Protein AF-A0A368EVW7-F1 (afdb_monomer_lite)

Organism: Ancylostoma caninum (NCBI:txid29170)

Structure (mmCIF, N/CA/C/O backbone):
data_AF-A0A368EVW7-F1
#
_entry.id   AF-A0A368EVW7-F1
#
loop_
_atom_site.group_PDB
_atom_site.id
_atom_site.type_symbol
_atom_site.label_atom_id
_atom_site.label_alt_id
_atom_site.label_comp_id
_atom_site.label_asym_id
_atom_site.label_entity_id
_atom_site.label_seq_id
_atom_site.pdbx_PDB_ins_code
_atom_site.Cartn_x
_atom_site.Cartn_y
_atom_site.Cartn_z
_atom_site.occupancy
_atom_site.B_iso_or_equiv
_atom_site.auth_seq_id
_atom_site.auth_comp_id
_atom_site.auth_asym_id
_atom_site.auth_atom_id
_atom_site.pdbx_PDB_model_num
ATOM 1 N N . MET A 1 1 ? -21.443 -2.952 0.451 1.00 48.66 1 MET A N 1
ATOM 2 C CA . MET A 1 1 ? -20.512 -3.645 -0.459 1.00 48.66 1 MET A CA 1
ATOM 3 C C . MET A 1 1 ? -20.041 -2.620 -1.474 1.00 48.66 1 MET A C 1
ATOM 5 O O . MET A 1 1 ? -20.849 -2.157 -2.273 1.00 48.66 1 MET A O 1
ATOM 9 N N . GLY A 1 2 ? -18.811 -2.135 -1.319 1.00 67.88 2 GLY A N 1
ATOM 10 C CA . GLY A 1 2 ? -18.226 -1.098 -2.172 1.00 67.88 2 GLY A CA 1
ATOM 11 C C . GLY A 1 2 ? -17.702 -1.659 -3.497 1.00 67.88 2 GLY A C 1
ATOM 12 O O . GLY A 1 2 ? -17.621 -2.871 -3.684 1.00 67.88 2 GLY A O 1
ATOM 13 N N . PHE A 1 3 ? -17.319 -0.780 -4.431 1.00 76.81 3 PHE A N 1
ATOM 14 C CA . PHE A 1 3 ? -16.755 -1.198 -5.724 1.00 76.81 3 PHE A CA 1
ATOM 15 C C . PHE A 1 3 ? -15.466 -2.019 -5.585 1.00 76.81 3 PHE A C 1
ATOM 17 O O . PHE A 1 3 ? -15.284 -2.973 -6.334 1.00 76.81 3 PHE A O 1
ATOM 24 N N . ALA A 1 4 ? -14.614 -1.697 -4.608 1.00 76.44 4 ALA A N 1
ATOM 25 C CA . ALA A 1 4 ? -13.403 -2.467 -4.323 1.00 76.44 4 ALA A CA 1
ATOM 26 C C . ALA A 1 4 ? -13.732 -3.910 -3.891 1.00 76.44 4 ALA A C 1
ATOM 28 O O . ALA A 1 4 ? -13.179 -4.848 -4.461 1.00 76.44 4 ALA A O 1
ATOM 29 N N . ASP A 1 5 ? -14.695 -4.091 -2.979 1.00 78.75 5 ASP A N 1
ATOM 30 C CA . ASP A 1 5 ? -15.154 -5.414 -2.521 1.00 78.75 5 ASP A CA 1
ATOM 31 C C . ASP A 1 5 ? -15.717 -6.246 -3.684 1.00 78.75 5 ASP A C 1
ATOM 33 O O . ASP A 1 5 ? -15.549 -7.463 -3.745 1.00 78.75 5 ASP A O 1
ATOM 37 N N . SER A 1 6 ? -16.386 -5.590 -4.638 1.00 78.19 6 SER A N 1
ATOM 38 C CA . SER A 1 6 ? -16.921 -6.257 -5.828 1.00 78.19 6 SER A CA 1
ATOM 39 C C . SER A 1 6 ? -15.821 -6.826 -6.728 1.00 78.19 6 SER A C 1
ATOM 41 O O . SER A 1 6 ? -16.049 -7.858 -7.353 1.00 78.19 6 SER A O 1
ATOM 43 N N . ILE A 1 7 ? -14.658 -6.171 -6.806 1.00 79.81 7 ILE A N 1
ATOM 44 C CA . ILE A 1 7 ? -13.497 -6.674 -7.554 1.00 79.81 7 ILE A CA 1
ATOM 45 C C . ILE A 1 7 ? -12.793 -7.767 -6.758 1.00 79.81 7 ILE A C 1
ATOM 47 O O . ILE A 1 7 ? -12.377 -8.761 -7.330 1.00 79.81 7 ILE A O 1
ATOM 51 N N . GLU A 1 8 ? -12.665 -7.607 -5.444 1.00 79.75 8 GLU A N 1
ATOM 52 C CA . GLU A 1 8 ? -12.023 -8.610 -4.591 1.00 79.75 8 GLU A CA 1
ATOM 53 C C . GLU A 1 8 ? -12.788 -9.940 -4.565 1.00 79.75 8 GLU A C 1
ATOM 55 O O . GLU A 1 8 ? -12.175 -11.004 -4.570 1.00 79.75 8 GLU A O 1
ATOM 60 N N . THR A 1 9 ? -14.121 -9.887 -4.578 1.00 82.00 9 THR A N 1
ATOM 61 C CA . THR A 1 9 ? -14.970 -11.089 -4.568 1.00 82.00 9 THR A CA 1
ATOM 62 C C . THR A 1 9 ? -15.067 -11.789 -5.921 1.00 82.00 9 THR A C 1
ATOM 64 O O . THR A 1 9 ? -15.163 -13.015 -5.955 1.00 82.00 9 THR A O 1
ATOM 67 N N . ASP A 1 10 ? -15.029 -11.043 -7.026 1.00 82.44 10 ASP A N 1
ATOM 68 C CA . ASP A 1 10 ? -15.048 -11.596 -8.382 1.00 82.44 10 ASP A CA 1
ATOM 69 C C . ASP A 1 10 ? -14.086 -10.823 -9.309 1.00 82.44 10 ASP A C 1
ATOM 71 O O . ASP A 1 10 ? -14.518 -9.981 -10.109 1.00 82.44 10 ASP A O 1
ATOM 75 N N . PRO A 1 11 ? -12.764 -11.071 -9.192 1.00 79.94 11 PRO A N 1
ATOM 76 C CA . PRO A 1 11 ? -11.743 -10.333 -9.940 1.00 79.94 11 PRO A CA 1
ATOM 77 C C . PRO A 1 11 ? -11.637 -10.772 -11.407 1.00 79.94 11 PRO A C 1
ATOM 79 O O . PRO A 1 11 ? -11.041 -10.058 -12.218 1.00 79.94 11 PRO A O 1
ATOM 82 N N . ALA A 1 12 ? -12.212 -11.932 -11.748 1.00 79.06 12 ALA A N 1
ATOM 83 C CA . ALA A 1 12 ? -12.148 -12.534 -13.077 1.00 79.06 12 ALA A CA 1
ATOM 84 C C . ALA A 1 12 ? -13.496 -12.635 -13.805 1.00 79.06 12 ALA A C 1
ATOM 86 O O . ALA A 1 12 ? -13.520 -12.940 -14.999 1.00 79.06 12 ALA A O 1
ATOM 87 N N . GLY A 1 13 ? -14.607 -12.384 -13.119 1.00 75.75 13 GLY A N 1
ATOM 88 C CA . GLY A 1 13 ? -15.937 -12.338 -13.707 1.00 75.75 13 GLY A CA 1
ATOM 89 C C . GLY A 1 13 ? -16.424 -10.922 -14.009 1.00 75.75 13 GLY A C 1
ATOM 90 O O . GLY A 1 13 ? -15.750 -9.914 -13.793 1.00 75.75 13 GLY A O 1
ATOM 91 N N . ASN A 1 14 ? -17.633 -10.846 -14.564 1.00 74.50 14 ASN A N 1
ATOM 92 C CA . ASN A 1 14 ? -18.307 -9.581 -14.841 1.00 74.50 14 ASN A CA 1
ATOM 93 C C . ASN A 1 14 ? -18.992 -9.081 -13.572 1.00 74.50 14 ASN A C 1
ATOM 95 O O . ASN A 1 14 ? -20.171 -9.352 -13.339 1.00 74.50 14 ASN A O 1
ATOM 99 N N . ASN A 1 15 ? -18.247 -8.334 -12.766 1.00 83.75 15 ASN A N 1
ATOM 100 C CA . ASN A 1 15 ? -18.783 -7.710 -11.570 1.00 83.75 15 ASN A CA 1
ATOM 101 C C . ASN A 1 15 ? -19.420 -6.334 -11.867 1.00 83.75 15 ASN A C 1
ATOM 103 O O . ASN A 1 15 ? -19.239 -5.736 -12.935 1.00 83.75 15 ASN A O 1
ATOM 107 N N . LEU A 1 16 ? -20.193 -5.823 -10.903 1.00 83.62 16 LEU A N 1
ATOM 108 C CA . LEU A 1 16 ? -20.922 -4.559 -11.042 1.00 83.62 16 LEU A CA 1
ATOM 109 C C . LEU A 1 16 ? -19.979 -3.365 -11.257 1.00 83.62 16 LEU A C 1
ATOM 111 O O . LEU A 1 16 ? -20.337 -2.419 -11.958 1.00 83.62 16 LEU A O 1
ATOM 115 N N . CYS A 1 17 ? -18.778 -3.410 -10.675 1.00 86.25 17 CYS A N 1
ATOM 116 C CA . CYS A 1 17 ? -17.787 -2.355 -10.838 1.00 86.25 17 CYS A CA 1
ATOM 117 C C . CYS A 1 17 ? -17.334 -2.241 -12.300 1.00 86.25 17 CYS A C 1
ATOM 119 O O . CYS A 1 17 ? -17.384 -1.147 -12.857 1.00 86.25 17 CYS A O 1
ATOM 121 N N . PHE A 1 18 ? -16.989 -3.354 -12.953 1.00 88.19 18 PHE A N 1
ATOM 122 C CA . PHE A 1 18 ? -16.568 -3.353 -14.359 1.00 88.19 18 PHE A CA 1
ATOM 123 C C . PHE A 1 18 ? -17.671 -2.850 -15.295 1.00 88.19 18 PHE A C 1
ATOM 125 O O . PHE A 1 18 ? -17.396 -2.066 -16.205 1.00 88.19 18 PHE A O 1
ATOM 132 N N . LEU A 1 19 ? -18.925 -3.232 -15.025 1.00 84.06 19 LEU A N 1
ATOM 133 C CA . LEU A 1 19 ? -20.084 -2.757 -15.780 1.00 84.06 19 LEU A CA 1
ATOM 134 C C . LEU A 1 19 ? -20.264 -1.237 -15.651 1.00 84.06 19 LEU A C 1
ATOM 136 O O . LEU A 1 19 ? -20.411 -0.544 -16.655 1.00 84.06 19 LEU A O 1
ATOM 140 N N . LEU A 1 20 ? -20.233 -0.704 -14.427 1.00 85.38 20 LEU A N 1
ATOM 141 C CA . LEU A 1 20 ? -20.406 0.733 -14.179 1.00 85.38 20 LEU A CA 1
ATOM 142 C C . LEU A 1 20 ? -19.209 1.563 -14.643 1.00 85.38 20 LEU A C 1
ATOM 144 O O . LEU A 1 20 ? -19.348 2.744 -14.966 1.00 85.38 20 LEU A O 1
ATOM 148 N N . PHE A 1 21 ? -18.029 0.952 -14.699 1.00 89.00 21 PHE A N 1
ATOM 149 C CA . PHE A 1 21 ? -16.851 1.577 -15.284 1.00 89.00 21 PHE A CA 1
ATOM 150 C C . PHE A 1 21 ? -16.847 1.504 -16.797 1.00 89.00 21 PHE A C 1
ATOM 152 O O . PHE A 1 21 ? -16.030 2.190 -17.392 1.00 89.00 21 PHE A O 1
ATOM 159 N N . GLY A 1 22 ? -17.784 0.780 -17.414 1.00 85.12 22 GLY A N 1
ATOM 160 C CA . GLY A 1 22 ? -17.911 0.683 -18.863 1.00 85.12 22 GLY A CA 1
ATOM 161 C C . GLY A 1 22 ? -16.754 -0.070 -19.511 1.00 85.12 22 GLY A C 1
ATOM 162 O O . GLY A 1 22 ? -16.437 0.202 -20.666 1.00 85.12 22 GLY A O 1
ATOM 163 N N . PHE A 1 23 ? -16.097 -0.973 -18.776 1.00 88.19 23 PHE A N 1
ATOM 164 C CA . PHE A 1 23 ? -15.038 -1.802 -19.342 1.00 88.19 23 PHE A CA 1
ATOM 165 C C . PHE A 1 23 ? -15.613 -2.769 -20.376 1.00 88.19 23 PHE A C 1
ATOM 167 O O . PHE A 1 23 ? -16.672 -3.371 -20.176 1.00 88.19 23 PHE A O 1
ATOM 174 N N . LYS A 1 24 ? -14.895 -2.948 -21.485 1.00 82.75 24 LYS A N 1
ATOM 175 C CA . LYS A 1 24 ? -15.256 -3.925 -22.516 1.00 82.75 24 LYS A CA 1
ATOM 176 C C . LYS A 1 24 ? -15.297 -5.343 -21.947 1.00 82.75 24 LYS A C 1
ATOM 178 O O . LYS A 1 24 ? -14.274 -5.873 -21.535 1.00 82.75 24 LYS A O 1
ATOM 183 N N . HIS A 1 25 ? -16.457 -5.994 -22.042 1.00 69.06 25 HIS A N 1
ATOM 184 C CA . HIS A 1 25 ? -16.664 -7.374 -21.578 1.00 69.06 25 HIS A CA 1
ATOM 185 C C . HIS A 1 25 ? -15.788 -8.423 -22.276 1.00 69.06 25 HIS A C 1
ATOM 187 O O . HIS A 1 25 ? -15.542 -9.493 -21.723 1.00 69.06 25 HIS A O 1
ATOM 193 N N . THR A 1 26 ? -15.341 -8.150 -23.500 1.00 65.25 26 THR A N 1
ATOM 194 C CA . THR A 1 26 ? -14.377 -8.989 -24.209 1.00 65.25 26 THR A CA 1
ATOM 195 C C . THR A 1 26 ? -13.019 -8.318 -24.131 1.00 65.25 26 THR A C 1
ATOM 197 O O . THR A 1 26 ? -12.803 -7.308 -24.802 1.00 65.25 26 THR A O 1
ATOM 200 N N . ILE A 1 27 ? -12.109 -8.889 -23.338 1.00 61.12 27 ILE A N 1
ATOM 201 C CA . ILE A 1 27 ? -10.684 -8.557 -23.402 1.00 61.12 27 ILE A CA 1
ATOM 202 C C . ILE A 1 27 ? -10.207 -9.036 -24.772 1.00 61.12 27 ILE A C 1
ATOM 204 O O . ILE A 1 27 ? -9.895 -10.208 -24.980 1.00 61.12 27 ILE A O 1
ATOM 208 N N . ASP A 1 28 ? -10.270 -8.147 -25.751 1.00 58.97 28 ASP A N 1
ATOM 209 C CA . ASP A 1 28 ? -9.744 -8.398 -27.077 1.00 58.97 28 ASP A CA 1
ATOM 210 C C . ASP A 1 28 ? -8.206 -8.399 -27.032 1.00 58.97 28 ASP A C 1
ATOM 212 O O . ASP A 1 28 ? -7.577 -7.936 -26.079 1.00 58.97 28 ASP A O 1
ATOM 216 N N . ALA A 1 29 ? -7.565 -8.909 -28.084 1.00 56.19 29 ALA A N 1
ATOM 217 C CA . ALA A 1 29 ? -6.105 -8.860 -28.190 1.00 56.19 29 ALA A CA 1
ATOM 218 C C . ALA A 1 29 ? -5.558 -7.415 -28.229 1.00 56.19 29 ALA A C 1
ATOM 220 O O . ALA A 1 29 ? -4.362 -7.209 -28.029 1.00 56.19 29 ALA A O 1
ATOM 221 N N . SER A 1 30 ? -6.420 -6.418 -28.484 1.00 62.53 30 SER A N 1
ATOM 222 C CA . SER A 1 30 ? -6.060 -4.998 -28.420 1.00 62.53 30 SER A CA 1
ATOM 223 C C . SER A 1 30 ? -5.856 -4.544 -26.969 1.00 62.53 30 SER A C 1
ATOM 225 O O . SER A 1 30 ? -4.981 -3.726 -26.668 1.00 62.53 30 SER A O 1
ATOM 227 N N . GLY A 1 31 ? -6.617 -5.134 -26.043 1.00 68.69 31 GLY A N 1
ATOM 228 C CA . GLY A 1 31 ? -6.548 -4.877 -24.620 1.00 68.69 31 GLY A CA 1
ATOM 229 C C . GLY A 1 31 ? -6.918 -3.437 -24.262 1.00 68.69 31 GLY A C 1
ATOM 230 O O . GLY A 1 31 ? -6.347 -2.856 -23.338 1.00 68.69 31 GLY A O 1
ATOM 231 N N . GLN A 1 32 ? -7.831 -2.849 -25.029 1.00 77.62 32 GLN A N 1
ATOM 232 C CA . GLN A 1 32 ? -8.425 -1.553 -24.733 1.00 77.62 32 GLN A CA 1
ATOM 233 C C . GLN A 1 32 ? -9.476 -1.688 -23.624 1.00 77.62 32 GLN A C 1
ATOM 235 O O . GLN A 1 32 ? -10.274 -2.621 -23.629 1.00 77.62 32 GLN A O 1
ATOM 240 N N . LEU A 1 33 ? -9.515 -0.722 -22.700 1.00 84.25 33 LEU A N 1
ATOM 241 C CA . LEU A 1 33 ? -10.588 -0.643 -21.698 1.00 84.25 33 LEU A CA 1
ATOM 242 C C . LEU A 1 33 ? -11.916 -0.183 -22.306 1.00 84.25 33 LEU A C 1
ATOM 244 O O . LEU A 1 33 ? -12.972 -0.639 -21.878 1.00 84.25 33 LEU A O 1
ATOM 248 N N . TYR A 1 34 ? -11.843 0.703 -23.303 1.00 85.50 34 TYR A N 1
ATOM 249 C CA . TYR A 1 34 ? -12.975 1.428 -23.875 1.00 85.50 34 TYR A CA 1
ATOM 250 C C . TYR A 1 34 ? -12.985 1.368 -25.396 1.00 85.50 34 TYR A C 1
ATOM 252 O O . TYR A 1 34 ? -11.981 1.053 -26.038 1.00 85.50 34 TYR A O 1
ATOM 260 N N . ASP A 1 35 ? -14.137 1.676 -25.983 1.00 80.25 35 ASP A N 1
ATOM 261 C CA . ASP A 1 35 ? -14.208 2.068 -27.387 1.00 80.25 35 ASP A CA 1
ATOM 262 C C . ASP A 1 35 ? -13.651 3.485 -27.562 1.00 80.25 35 ASP A C 1
ATOM 264 O O . ASP A 1 35 ? -13.711 4.296 -26.640 1.00 80.25 35 ASP A O 1
ATOM 268 N N . ILE A 1 36 ? -13.097 3.775 -28.742 1.00 73.12 36 ILE A N 1
ATOM 269 C CA . ILE A 1 36 ? -12.382 5.033 -29.036 1.00 73.12 36 ILE A CA 1
ATOM 270 C C . ILE A 1 36 ? -13.268 6.271 -28.794 1.00 73.12 36 ILE A C 1
ATOM 272 O O . ILE A 1 36 ? -12.758 7.307 -28.379 1.00 73.12 36 ILE A O 1
ATOM 276 N N . ASP A 1 37 ? -14.586 6.135 -28.964 1.00 75.88 37 ASP A N 1
ATOM 277 C CA . ASP A 1 37 ? -15.575 7.208 -28.793 1.00 75.88 37 ASP A CA 1
ATOM 278 C C . ASP A 1 37 ? -16.457 7.027 -27.541 1.00 75.88 37 ASP A C 1
ATOM 280 O O . ASP A 1 37 ? -17.563 7.569 -27.460 1.00 75.88 37 ASP A O 1
ATOM 284 N N . ALA A 1 38 ? -16.019 6.222 -26.566 1.00 78.38 38 ALA A N 1
ATOM 285 C CA . ALA A 1 38 ? -16.802 5.995 -25.356 1.00 78.38 38 ALA A CA 1
ATOM 286 C C . ALA A 1 38 ? -16.915 7.288 -24.515 1.00 78.38 38 ALA A C 1
ATOM 288 O O . ALA A 1 38 ? -15.913 7.977 -24.302 1.00 78.38 38 ALA A O 1
ATOM 289 N N . PRO A 1 39 ? -18.112 7.627 -23.995 1.00 81.00 39 PRO A N 1
ATOM 290 C CA . PRO A 1 39 ? -18.262 8.741 -23.064 1.00 81.00 39 PRO A CA 1
ATOM 291 C C . PRO A 1 39 ? -17.482 8.486 -21.760 1.00 81.00 39 PRO A C 1
ATOM 293 O O . PRO A 1 39 ? -17.237 7.329 -21.408 1.00 81.00 39 PRO A O 1
ATOM 296 N N . PRO A 1 40 ? -17.126 9.544 -21.004 1.00 83.00 40 PRO A N 1
ATOM 297 C CA . PRO A 1 40 ? -16.431 9.402 -19.730 1.00 83.00 40 PRO A CA 1
ATOM 298 C C . PRO A 1 40 ? -17.239 8.514 -18.779 1.00 83.00 40 PRO A C 1
ATOM 300 O O . PRO A 1 40 ? -18.435 8.714 -18.566 1.00 83.00 40 PRO A O 1
ATOM 303 N N . THR A 1 41 ? -16.564 7.520 -18.215 1.00 86.81 41 THR A N 1
ATOM 304 C CA . THR A 1 41 ? -17.165 6.491 -17.360 1.00 86.81 41 THR A CA 1
ATOM 305 C C . THR A 1 41 ? -16.884 6.736 -15.877 1.00 86.81 41 THR A C 1
ATOM 307 O O . THR A 1 41 ? -16.160 7.664 -15.509 1.00 86.81 41 THR A O 1
ATOM 310 N N . GLY A 1 42 ? -17.406 5.869 -15.001 1.00 86.06 42 GLY A N 1
ATOM 311 C CA . GLY A 1 42 ? -17.107 5.921 -13.566 1.00 86.06 42 GLY A CA 1
ATOM 312 C C . GLY A 1 42 ? -15.608 5.850 -13.245 1.00 86.06 42 GLY A C 1
ATOM 313 O O . GLY A 1 42 ? -15.150 6.534 -12.335 1.00 86.06 42 GLY A O 1
ATOM 314 N N . PHE A 1 43 ? -14.815 5.118 -14.034 1.00 90.94 43 PHE A N 1
ATOM 315 C CA . PHE A 1 43 ? -13.363 5.066 -13.839 1.00 90.94 43 PHE A CA 1
ATOM 316 C C . PHE A 1 43 ? -12.691 6.413 -14.131 1.00 90.94 43 PHE A C 1
ATOM 318 O O . PHE A 1 43 ? -11.798 6.818 -13.399 1.00 90.94 43 PHE A O 1
ATOM 325 N N . HIS A 1 44 ? -13.157 7.151 -15.145 1.00 90.56 44 HIS A N 1
ATOM 326 C CA . HIS A 1 44 ? -12.632 8.486 -15.445 1.00 90.56 44 HIS A CA 1
ATOM 327 C C . HIS A 1 44 ? -12.876 9.460 -14.282 1.00 90.56 44 HIS A C 1
ATOM 329 O O . HIS A 1 44 ? -12.029 10.298 -13.995 1.00 90.56 44 HIS A O 1
ATOM 335 N N . GLN A 1 45 ? -13.997 9.315 -13.567 1.00 89.75 45 GLN A N 1
ATOM 336 C CA . GLN A 1 45 ? -14.271 10.103 -12.360 1.00 89.75 45 GLN A CA 1
ATOM 337 C C . GLN A 1 45 ? -13.321 9.739 -11.211 1.00 89.75 45 GLN A C 1
ATOM 339 O O . GLN A 1 45 ? -12.823 10.627 -10.526 1.00 89.75 45 GLN A O 1
ATOM 344 N N . VAL A 1 46 ? -13.012 8.449 -11.034 1.00 92.12 46 VAL A N 1
ATOM 345 C CA . VAL A 1 46 ? -12.006 7.994 -10.056 1.00 92.12 46 VAL A CA 1
ATOM 346 C C . VAL A 1 46 ? -10.633 8.584 -10.379 1.00 92.12 46 VAL A C 1
ATOM 348 O O . VAL A 1 46 ? -9.960 9.088 -9.486 1.00 92.12 46 VAL A O 1
ATOM 351 N N . LEU A 1 47 ? -10.234 8.588 -11.651 1.00 92.69 47 LEU A N 1
ATOM 352 C CA . LEU A 1 47 ? -8.976 9.204 -12.072 1.00 92.69 47 LEU A CA 1
ATOM 353 C C . LEU A 1 47 ? -8.984 10.723 -11.866 1.00 92.69 47 LEU A C 1
ATOM 355 O O . LEU A 1 47 ? -7.998 11.259 -11.376 1.00 92.69 47 LEU A O 1
ATOM 359 N N . SER A 1 48 ? -10.105 11.401 -12.121 1.00 92.44 48 SER A N 1
ATOM 360 C CA . SER A 1 48 ? -10.239 12.840 -11.855 1.00 92.44 48 SER A CA 1
ATOM 361 C C . SER A 1 48 ? -10.085 13.191 -10.369 1.00 92.44 48 SER A C 1
ATOM 363 O O . SER A 1 48 ? -9.523 14.236 -10.042 1.00 92.44 48 SER A O 1
ATOM 365 N N . ILE A 1 49 ? -10.529 12.319 -9.453 1.00 93.75 49 ILE A N 1
ATOM 366 C CA . ILE A 1 49 ? -10.271 12.477 -8.010 1.00 93.75 49 ILE A CA 1
ATOM 367 C C . ILE A 1 49 ? -8.763 12.436 -7.733 1.00 93.75 49 ILE A C 1
ATOM 369 O O . ILE A 1 49 ? -8.260 13.279 -6.993 1.00 93.75 49 ILE A O 1
ATOM 373 N N . LEU A 1 50 ? -8.038 11.490 -8.342 1.00 94.75 50 LEU A N 1
ATOM 374 C CA . LEU A 1 50 ? -6.588 11.354 -8.168 1.00 94.75 50 LEU A CA 1
ATOM 375 C C . LEU A 1 50 ? -5.814 12.520 -8.801 1.00 94.75 50 LEU A C 1
ATOM 377 O O . LEU A 1 50 ? -4.850 13.000 -8.214 1.00 94.75 50 LEU A O 1
ATOM 381 N N . GLU A 1 51 ? -6.254 13.028 -9.951 1.00 94.19 51 GLU A N 1
ATOM 382 C CA . GLU A 1 51 ? -5.679 14.226 -10.578 1.00 94.19 51 GLU A CA 1
ATOM 383 C C . GLU A 1 51 ? -5.842 15.465 -9.689 1.00 94.19 51 GLU A C 1
ATOM 385 O O . GLU A 1 51 ? -4.887 16.211 -9.472 1.00 94.19 51 GLU A O 1
ATOM 390 N N . GLN A 1 52 ? -7.037 15.673 -9.128 1.00 94.50 52 GLN A N 1
ATOM 391 C CA . GLN A 1 52 ? -7.287 16.787 -8.210 1.00 94.50 52 GLN A CA 1
ATOM 392 C C . GLN A 1 52 ? -6.523 16.629 -6.893 1.00 94.50 52 GLN A C 1
ATOM 394 O O . GLN A 1 52 ? -6.054 17.622 -6.345 1.00 94.50 52 GLN A O 1
ATOM 399 N N . PHE A 1 53 ? -6.359 15.395 -6.410 1.00 95.12 53 PHE A N 1
ATOM 400 C CA . PHE A 1 53 ? -5.492 15.078 -5.277 1.00 95.12 53 PHE A CA 1
ATOM 401 C C . PHE A 1 53 ? -4.039 15.491 -5.552 1.00 95.12 53 PHE A C 1
ATOM 403 O O . PHE A 1 53 ? -3.443 16.174 -4.727 1.00 95.12 53 PHE A O 1
ATOM 410 N N . ILE A 1 54 ? -3.488 15.143 -6.720 1.00 94.06 54 ILE A N 1
ATOM 411 C CA . ILE A 1 54 ? -2.114 15.506 -7.109 1.00 94.06 54 ILE A CA 1
ATOM 412 C C . ILE A 1 54 ? -1.950 17.026 -7.217 1.00 94.06 54 ILE A C 1
ATOM 414 O O . ILE A 1 54 ? -0.915 17.563 -6.829 1.00 94.06 54 ILE A O 1
ATOM 418 N N . ALA A 1 55 ? -2.957 17.719 -7.754 1.00 92.38 55 ALA A N 1
ATOM 419 C CA . ALA A 1 55 ? -2.916 19.162 -7.971 1.00 92.38 55 ALA A CA 1
ATOM 420 C C . ALA A 1 55 ? -3.140 19.994 -6.693 1.00 92.38 55 ALA A C 1
ATOM 422 O O . ALA A 1 55 ? -2.862 21.196 -6.687 1.00 92.38 55 ALA A O 1
ATOM 423 N N . ALA A 1 56 ? -3.674 19.394 -5.627 1.00 92.44 56 ALA A N 1
ATOM 424 C CA . ALA A 1 56 ? -3.993 20.098 -4.393 1.00 92.44 56 ALA A CA 1
ATOM 425 C C . ALA A 1 56 ? -2.749 20.316 -3.519 1.00 92.44 56 ALA A C 1
ATOM 427 O O . ALA A 1 56 ? -1.955 19.407 -3.299 1.00 92.44 56 ALA A O 1
ATOM 428 N N . ALA A 1 57 ? -2.622 21.521 -2.955 1.00 87.56 57 ALA A N 1
ATOM 429 C CA . ALA A 1 57 ? -1.596 21.810 -1.950 1.00 87.56 57 ALA A CA 1
ATOM 430 C C . ALA A 1 57 ? -1.876 21.091 -0.617 1.00 87.56 57 ALA A C 1
ATOM 432 O O . ALA A 1 57 ? -0.949 20.627 0.037 1.00 87.56 57 ALA A O 1
ATOM 433 N N . ASP A 1 58 ? -3.154 20.985 -0.244 1.00 88.25 58 ASP A N 1
ATOM 434 C CA . ASP A 1 58 ? -3.627 20.192 0.892 1.00 88.25 58 ASP A CA 1
ATOM 435 C C . ASP A 1 58 ? -4.804 19.312 0.436 1.00 88.25 58 ASP A C 1
ATOM 437 O O . ASP A 1 58 ? -5.949 19.781 0.368 1.00 88.25 58 ASP A O 1
ATOM 441 N N . PRO A 1 59 ? -4.545 18.042 0.077 1.00 90.12 59 PRO A N 1
ATOM 442 C CA . PRO A 1 59 ? -5.587 17.169 -0.446 1.00 90.12 59 PRO A CA 1
ATOM 443 C C . PRO A 1 59 ? -6.691 16.844 0.565 1.00 90.12 59 PRO A C 1
ATOM 445 O O . PRO A 1 59 ? -7.808 16.510 0.167 1.00 90.12 59 PRO A O 1
ATOM 448 N N . PHE A 1 60 ? -6.436 16.977 1.869 1.00 89.44 60 PHE A N 1
ATOM 449 C CA . PHE A 1 60 ? -7.439 16.674 2.890 1.00 89.44 60 PHE A CA 1
ATOM 450 C C . PHE A 1 60 ? -8.507 17.769 3.035 1.00 89.44 60 PHE A C 1
ATOM 452 O O . PHE A 1 60 ? -9.583 17.497 3.570 1.00 89.44 60 PHE A O 1
ATOM 459 N N . GLN A 1 61 ? -8.271 18.962 2.475 1.00 90.44 61 GLN A N 1
ATOM 460 C CA . GLN A 1 61 ? -9.244 20.066 2.421 1.00 90.44 61 GLN A CA 1
ATOM 461 C C . GLN A 1 61 ? -10.181 19.998 1.208 1.00 90.44 61 GLN A C 1
ATOM 463 O O . GLN A 1 61 ? -11.090 20.821 1.071 1.00 90.44 61 GLN A O 1
ATOM 468 N N . LEU A 1 62 ? -9.980 19.037 0.304 1.00 91.62 62 LEU A N 1
ATOM 469 C CA . LEU A 1 62 ? -10.884 18.831 -0.823 1.00 91.62 62 LEU A CA 1
ATOM 470 C C . LEU A 1 62 ? -12.274 18.416 -0.318 1.00 91.62 62 LEU A C 1
ATOM 472 O O . LEU A 1 62 ? -12.404 17.624 0.611 1.00 91.62 62 LEU A O 1
ATOM 476 N N . GLN A 1 63 ? -13.336 18.893 -0.977 1.00 92.31 63 GLN A N 1
ATOM 477 C CA . GLN A 1 63 ? -14.727 18.585 -0.588 1.00 92.31 63 GLN A CA 1
ATOM 478 C C . GLN A 1 63 ? -15.053 17.084 -0.628 1.00 92.31 63 GLN A C 1
ATOM 480 O O . GLN A 1 63 ? -15.986 16.624 0.024 1.00 92.31 63 GLN A O 1
ATOM 485 N N . PHE A 1 64 ? -14.282 16.327 -1.405 1.00 90.06 64 PHE A N 1
ATOM 486 C CA . PHE A 1 64 ? -14.383 14.882 -1.554 1.00 90.06 64 PHE A CA 1
ATOM 487 C C . PHE A 1 64 ? -13.195 14.153 -0.910 1.00 90.06 64 PHE A C 1
ATOM 489 O O . PHE A 1 64 ? -12.890 13.034 -1.313 1.00 90.06 64 PHE A O 1
ATOM 496 N N . SER A 1 65 ? -12.508 14.743 0.075 1.00 89.94 65 SER A N 1
ATOM 497 C CA . SER A 1 65 ? -11.312 14.138 0.682 1.00 89.94 65 SER A CA 1
ATOM 498 C C . SER A 1 65 ? -11.560 12.735 1.250 1.00 89.94 65 SER A C 1
ATOM 500 O O . SER A 1 65 ? -10.709 11.855 1.133 1.00 89.94 65 SER A O 1
ATOM 502 N N . ALA A 1 66 ? -12.778 12.475 1.732 1.00 87.56 66 ALA A N 1
ATOM 503 C CA . ALA A 1 66 ? -13.233 11.150 2.155 1.00 87.56 66 ALA A CA 1
ATOM 504 C C . ALA A 1 66 ? -13.209 10.077 1.041 1.00 87.56 66 ALA A C 1
ATOM 506 O O . ALA A 1 66 ? -13.238 8.887 1.342 1.00 87.56 66 ALA A O 1
ATOM 507 N N . LEU A 1 67 ? -13.161 10.470 -0.239 1.00 90.62 67 LEU A N 1
ATOM 508 C CA . LEU A 1 67 ? -13.089 9.568 -1.396 1.00 90.62 67 LEU A CA 1
ATOM 509 C C . LEU A 1 67 ? -11.657 9.289 -1.872 1.00 90.62 67 LEU A C 1
ATOM 511 O O . LEU A 1 67 ? -11.477 8.381 -2.681 1.00 90.62 67 LEU A O 1
ATOM 515 N N . ILE A 1 68 ? -10.650 10.023 -1.384 1.00 91.38 68 ILE A N 1
ATOM 516 C CA . ILE A 1 68 ? -9.253 9.879 -1.832 1.00 91.38 68 ILE A CA 1
ATOM 517 C C . ILE A 1 68 ? -8.740 8.473 -1.538 1.00 91.38 68 ILE A C 1
ATOM 519 O O . ILE A 1 68 ? -8.299 7.761 -2.438 1.00 91.38 68 ILE A O 1
ATOM 523 N N . GLU A 1 69 ? -8.823 8.056 -0.278 1.00 87.31 69 GLU A N 1
ATOM 524 C CA . GLU A 1 69 ? -8.361 6.735 0.130 1.00 87.31 69 GLU A CA 1
ATOM 525 C C . GLU A 1 69 ? -9.138 5.621 -0.611 1.00 87.31 69 GLU A C 1
ATOM 527 O O . GLU A 1 69 ? -8.489 4.799 -1.267 1.00 87.31 69 GLU A O 1
ATOM 532 N N . PRO A 1 70 ? -10.490 5.624 -0.646 1.00 88.44 70 PRO A N 1
ATOM 533 C CA . PRO A 1 70 ? -11.244 4.638 -1.417 1.00 88.44 70 PRO A CA 1
ATOM 534 C C . PRO A 1 70 ? -10.869 4.580 -2.904 1.00 88.44 70 PRO A C 1
ATOM 536 O O . PRO A 1 70 ? -10.900 3.497 -3.493 1.00 88.44 70 PRO A O 1
ATOM 539 N N . ALA A 1 71 ? -10.503 5.712 -3.519 1.00 92.56 71 ALA A N 1
ATOM 540 C CA . ALA A 1 71 ? -10.044 5.763 -4.905 1.00 92.56 71 ALA A CA 1
ATOM 541 C C . ALA A 1 71 ? -8.697 5.044 -5.093 1.00 92.56 71 ALA A C 1
ATOM 543 O O . ALA A 1 71 ? -8.568 4.238 -6.018 1.00 92.56 71 ALA A O 1
ATOM 544 N N . PHE A 1 72 ? -7.724 5.259 -4.199 1.00 92.25 72 PHE A N 1
ATOM 545 C CA . PHE A 1 72 ? -6.454 4.522 -4.217 1.00 92.25 72 PHE A CA 1
ATOM 546 C C . PHE A 1 72 ? -6.665 3.024 -4.021 1.00 92.25 72 PHE A C 1
ATOM 548 O O . PHE A 1 72 ? -6.122 2.222 -4.784 1.00 92.25 72 PHE A O 1
ATOM 555 N N . ARG A 1 73 ? -7.498 2.640 -3.051 1.00 87.00 73 ARG A N 1
ATOM 556 C CA . ARG A 1 73 ? -7.818 1.234 -2.788 1.00 87.00 73 ARG A CA 1
ATOM 557 C C . ARG A 1 73 ? -8.440 0.561 -4.005 1.00 87.00 73 ARG A C 1
ATOM 559 O O . ARG A 1 73 ? -8.026 -0.525 -4.404 1.00 87.00 73 ARG A O 1
ATOM 566 N N . LEU A 1 74 ? -9.432 1.204 -4.613 1.00 91.06 74 LEU A N 1
ATOM 567 C CA . LEU A 1 74 ? -10.068 0.707 -5.825 1.00 91.06 74 LEU A CA 1
ATOM 568 C C . LEU A 1 74 ? -9.048 0.545 -6.960 1.00 91.06 74 LEU A C 1
ATOM 570 O O . LEU A 1 74 ? -9.039 -0.489 -7.627 1.00 91.06 74 LEU A O 1
ATOM 574 N N . LEU A 1 75 ? -8.172 1.534 -7.153 1.00 92.88 75 LEU A N 1
ATOM 575 C CA . LEU A 1 75 ? -7.138 1.471 -8.179 1.00 92.88 75 LEU A CA 1
ATOM 576 C C . LEU A 1 75 ? -6.176 0.301 -7.939 1.00 92.88 75 LEU A C 1
ATOM 578 O O . LEU A 1 75 ? -5.898 -0.442 -8.875 1.00 92.88 75 LEU A O 1
ATOM 582 N N . GLN A 1 76 ? -5.737 0.069 -6.699 1.00 90.56 76 GLN A N 1
ATOM 583 C CA . GLN A 1 76 ? -4.902 -1.086 -6.350 1.00 90.56 76 GLN A CA 1
ATOM 584 C C . GLN A 1 76 ? -5.567 -2.422 -6.682 1.00 90.56 76 GLN A C 1
ATOM 586 O O . GLN A 1 76 ? -4.907 -3.319 -7.205 1.00 90.56 76 GLN A O 1
ATOM 591 N N . ARG A 1 77 ? -6.872 -2.565 -6.413 1.00 89.62 77 ARG A N 1
ATOM 592 C CA . ARG A 1 77 ? -7.618 -3.782 -6.772 1.00 89.62 77 ARG A CA 1
ATOM 593 C C . ARG A 1 77 ? -7.730 -3.952 -8.282 1.00 89.62 77 ARG A C 1
ATOM 595 O O . ARG A 1 77 ? -7.623 -5.070 -8.770 1.00 89.62 77 ARG A O 1
ATOM 602 N N . LEU A 1 78 ? -7.886 -2.856 -9.021 1.00 91.44 78 LEU A N 1
ATOM 603 C CA . LEU A 1 78 ? -7.944 -2.878 -10.480 1.00 91.44 78 LEU A CA 1
ATOM 604 C C . LEU A 1 78 ? -6.617 -3.265 -11.136 1.00 91.44 78 LEU A C 1
ATOM 606 O O . LEU A 1 78 ? -6.646 -3.917 -12.176 1.00 91.44 78 LEU A O 1
ATOM 610 N N . VAL A 1 79 ? -5.479 -2.882 -10.550 1.00 91.62 79 VAL A N 1
ATOM 611 C CA . VAL A 1 79 ? -4.139 -3.212 -11.071 1.00 91.62 79 VAL A CA 1
ATOM 612 C C . VAL A 1 79 ? -3.510 -4.447 -10.415 1.00 91.62 79 VAL A C 1
ATOM 614 O O . VAL A 1 79 ? -2.349 -4.765 -10.681 1.00 91.62 79 VAL A O 1
ATOM 617 N N . SER A 1 80 ? -4.251 -5.165 -9.569 1.00 88.19 80 SER A N 1
ATOM 618 C CA . SER A 1 80 ? -3.765 -6.388 -8.926 1.00 88.19 80 SER A CA 1
ATOM 619 C C . SER A 1 80 ? -3.476 -7.488 -9.955 1.00 88.19 80 SER A C 1
ATOM 621 O O . SER A 1 80 ? -3.991 -7.473 -11.073 1.00 88.19 80 SER A O 1
ATOM 623 N N . MET A 1 81 ? -2.653 -8.468 -9.581 1.00 83.62 81 MET A N 1
ATOM 624 C CA . MET A 1 81 ? -2.331 -9.603 -10.459 1.00 83.62 81 MET A CA 1
ATOM 625 C C . MET A 1 81 ? -3.543 -10.507 -10.734 1.00 83.62 81 MET A C 1
ATOM 627 O O . MET A 1 81 ? -3.553 -11.209 -11.742 1.00 83.62 81 MET A O 1
ATOM 631 N N . ASP A 1 82 ? -4.549 -10.476 -9.857 1.00 85.62 82 ASP A N 1
ATOM 632 C CA . ASP A 1 82 ? -5.744 -11.319 -9.942 1.00 85.62 82 ASP A CA 1
ATOM 633 C C . ASP A 1 82 ? -6.844 -10.695 -10.817 1.00 85.62 82 ASP A C 1
ATOM 635 O O . ASP A 1 82 ? -7.728 -11.399 -11.303 1.00 85.62 82 ASP A O 1
ATOM 639 N N . CYS A 1 83 ? -6.797 -9.376 -11.038 1.00 87.75 83 CYS A N 1
ATOM 640 C CA . CYS A 1 83 ? -7.785 -8.653 -11.832 1.00 87.75 83 CYS A CA 1
ATOM 641 C C . CYS A 1 83 ? -7.548 -8.842 -13.336 1.00 87.75 83 CYS A C 1
ATOM 643 O O . CYS A 1 83 ? -6.497 -8.478 -13.872 1.00 87.75 83 CYS A O 1
ATOM 645 N N . ILE A 1 84 ? -8.572 -9.306 -14.059 1.00 87.31 84 ILE A N 1
ATOM 646 C CA . ILE A 1 84 ? -8.486 -9.544 -15.512 1.00 87.31 84 ILE A CA 1
ATOM 647 C C . ILE A 1 84 ? -8.207 -8.275 -16.330 1.00 87.31 84 ILE A C 1
ATOM 649 O O . ILE A 1 84 ? -7.594 -8.345 -17.396 1.00 87.31 84 ILE A O 1
ATOM 653 N N . TYR A 1 85 ? -8.611 -7.105 -15.829 1.00 89.00 85 TYR A N 1
ATOM 654 C CA . TYR A 1 85 ? -8.400 -5.823 -16.503 1.00 89.00 85 TYR A CA 1
ATOM 655 C C . TYR A 1 85 ? -7.075 -5.157 -16.129 1.00 89.00 85 TYR A C 1
ATOM 657 O O . TYR A 1 85 ? -6.738 -4.134 -16.724 1.00 89.00 85 TYR A O 1
ATOM 665 N N . SER A 1 86 ? -6.293 -5.726 -15.207 1.00 89.88 86 SER A N 1
ATOM 666 C CA . SER A 1 86 ? -5.062 -5.106 -14.700 1.00 89.88 86 SER A CA 1
ATOM 667 C C . SER A 1 86 ? -4.095 -4.641 -15.798 1.00 89.88 86 SER A C 1
ATOM 669 O O . SER A 1 86 ? -3.734 -3.459 -15.802 1.00 89.88 86 SER A O 1
ATOM 671 N N . PRO A 1 87 ? -3.756 -5.452 -16.825 1.00 88.75 87 PRO A N 1
ATOM 672 C CA . PRO A 1 87 ? -2.871 -4.995 -17.899 1.00 88.75 87 PRO A CA 1
ATOM 673 C C . PRO A 1 87 ? -3.435 -3.828 -18.722 1.00 88.75 87 PRO A C 1
ATOM 675 O O . PRO A 1 87 ? -2.678 -3.049 -19.306 1.00 88.75 87 PRO A O 1
ATOM 678 N N . ALA A 1 88 ? -4.760 -3.727 -18.844 1.00 90.00 88 ALA A N 1
ATOM 679 C CA . ALA A 1 88 ? -5.425 -2.648 -19.569 1.00 90.00 88 ALA A CA 1
ATOM 680 C C . ALA A 1 88 ? -5.508 -1.374 -18.711 1.00 90.00 88 ALA A C 1
ATOM 682 O O . ALA A 1 88 ? -5.203 -0.289 -19.203 1.00 90.00 88 ALA A O 1
ATOM 683 N N . VAL A 1 89 ? -5.805 -1.514 -17.415 1.00 92.38 89 VAL A N 1
ATOM 684 C CA . VAL A 1 89 ? -5.783 -0.423 -16.429 1.00 92.38 89 VAL A CA 1
ATOM 685 C C . VAL A 1 89 ? -4.389 0.178 -16.299 1.00 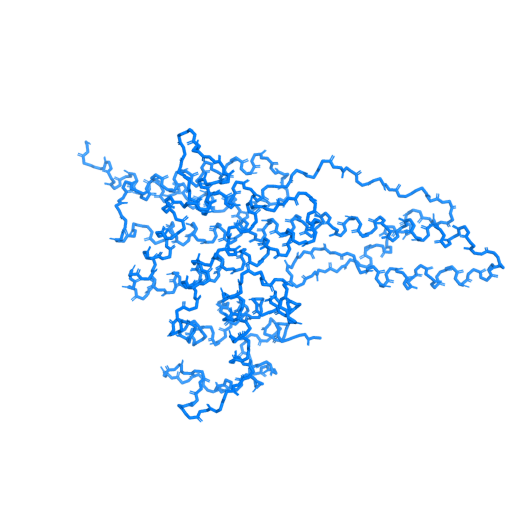92.38 89 VAL A C 1
ATOM 687 O O . VAL A 1 89 ? -4.253 1.392 -16.430 1.00 92.38 89 VAL A O 1
ATOM 690 N N . LEU A 1 90 ? -3.347 -0.647 -16.144 1.00 92.06 90 LEU A N 1
ATOM 691 C CA . LEU A 1 90 ? -1.957 -0.183 -16.085 1.00 92.06 90 LEU A CA 1
ATOM 692 C C . LEU A 1 90 ? -1.564 0.603 -17.343 1.00 92.06 90 LEU A C 1
ATOM 694 O O . LEU A 1 90 ? -0.993 1.685 -17.247 1.00 92.06 90 LEU A O 1
ATOM 698 N N . ARG A 1 91 ? -1.925 0.114 -18.538 1.00 90.31 91 ARG A N 1
ATOM 699 C CA . ARG A 1 91 ? -1.688 0.854 -19.792 1.00 90.31 91 ARG A CA 1
ATOM 700 C C . ARG A 1 91 ? -2.412 2.197 -19.826 1.00 90.31 91 ARG A C 1
ATOM 702 O O . ARG A 1 91 ? -1.836 3.176 -20.296 1.00 90.31 91 ARG A O 1
ATOM 709 N N . PHE A 1 92 ? -3.649 2.243 -19.341 1.00 90.88 92 PHE A N 1
ATOM 710 C CA . PHE A 1 92 ? -4.440 3.466 -19.324 1.00 90.88 92 PHE A CA 1
ATOM 711 C C . PHE A 1 92 ? -3.829 4.513 -18.388 1.00 90.88 92 PHE A C 1
ATOM 713 O O . PHE A 1 92 ? -3.524 5.617 -18.832 1.00 90.88 92 PHE A O 1
ATOM 720 N N . ILE A 1 93 ? -3.545 4.160 -17.132 1.00 93.44 93 ILE A N 1
ATOM 721 C CA . ILE A 1 93 ? -2.943 5.107 -16.177 1.00 93.44 93 ILE A CA 1
ATOM 722 C C . ILE A 1 93 ? -1.522 5.523 -16.587 1.00 93.44 93 ILE A C 1
ATOM 724 O O . ILE A 1 93 ? -1.120 6.661 -16.345 1.00 93.44 93 ILE A O 1
ATOM 728 N N . ARG A 1 94 ? -0.782 4.643 -17.279 1.00 92.69 94 ARG A N 1
ATOM 729 C CA . ARG A 1 94 ? 0.519 4.962 -17.886 1.00 92.69 94 ARG A CA 1
ATOM 730 C C . ARG A 1 94 ? 0.399 6.011 -18.986 1.00 92.69 94 ARG A C 1
ATOM 732 O O . ARG A 1 94 ? 1.243 6.896 -19.061 1.00 92.69 94 ARG A O 1
ATOM 739 N N . SER A 1 95 ? -0.648 5.955 -19.813 1.00 90.94 95 SER A N 1
ATOM 740 C CA . SER A 1 95 ? -0.879 6.961 -20.864 1.00 90.94 95 SER A CA 1
ATOM 741 C C . SER A 1 95 ? -1.104 8.373 -20.308 1.00 90.94 95 SER A C 1
ATOM 743 O O . SER A 1 95 ? -0.823 9.354 -20.989 1.00 90.94 95 SER A O 1
ATOM 745 N N . MET A 1 96 ? -1.541 8.464 -19.049 1.00 90.62 96 MET A N 1
ATOM 746 C CA . MET A 1 96 ? -1.743 9.713 -18.310 1.00 90.62 96 MET A CA 1
ATOM 747 C C . MET A 1 96 ? -0.538 10.091 -17.434 1.00 90.62 96 MET A C 1
ATOM 749 O O . MET A 1 96 ? -0.566 11.108 -16.752 1.00 90.62 96 MET A O 1
ATOM 753 N N . ASN A 1 97 ? 0.517 9.269 -17.430 1.00 93.44 97 ASN A N 1
ATOM 754 C CA . ASN A 1 97 ? 1.680 9.397 -16.553 1.00 93.44 97 ASN A CA 1
ATOM 755 C C . ASN A 1 97 ? 1.333 9.472 -15.049 1.00 93.44 97 ASN A C 1
ATOM 757 O O . ASN A 1 97 ? 2.060 10.081 -14.263 1.00 93.44 97 ASN A O 1
ATOM 761 N N . LEU A 1 98 ? 0.219 8.853 -14.642 1.00 95.62 98 LEU A N 1
ATOM 762 C CA . LEU A 1 98 ? -0.352 9.020 -13.303 1.00 95.62 98 LEU A CA 1
ATOM 763 C C . LEU A 1 98 ? 0.607 8.559 -12.198 1.00 95.62 98 LEU A C 1
ATOM 765 O O . LEU A 1 98 ? 0.770 9.240 -11.193 1.00 95.62 98 LEU A O 1
ATOM 769 N N . VAL A 1 99 ? 1.259 7.407 -12.383 1.00 96.25 99 VAL A N 1
ATOM 770 C CA . VAL A 1 99 ? 2.165 6.833 -11.374 1.00 96.25 99 VAL A CA 1
ATOM 771 C C . VAL A 1 99 ? 3.366 7.744 -11.131 1.00 96.25 99 VAL A C 1
ATOM 773 O O . VAL A 1 99 ? 3.700 8.001 -9.978 1.00 96.25 99 VAL A O 1
ATOM 776 N N . GLN A 1 100 ? 3.970 8.288 -12.192 1.00 95.31 100 GLN A N 1
ATOM 777 C CA . GLN A 1 100 ? 5.073 9.238 -12.051 1.00 95.31 100 GLN A CA 1
ATOM 778 C C . GLN A 1 100 ? 4.608 10.507 -11.333 1.00 95.31 100 GLN A C 1
ATOM 780 O O . GLN A 1 100 ? 5.274 10.949 -10.404 1.00 95.31 100 GLN A O 1
ATOM 785 N N . GLN A 1 101 ? 3.445 11.057 -11.701 1.00 96.12 101 GLN A N 1
ATOM 786 C CA . GLN A 1 101 ? 2.888 12.240 -11.037 1.00 96.12 101 GLN A CA 1
ATOM 787 C C . GLN A 1 101 ? 2.652 12.009 -9.536 1.00 96.12 101 GLN A C 1
ATOM 789 O O . GLN A 1 101 ? 2.991 12.870 -8.725 1.00 96.12 101 GLN A O 1
ATOM 794 N N . LEU A 1 102 ? 2.131 10.836 -9.160 1.00 96.19 102 LEU A N 1
ATOM 795 C CA . LEU A 1 102 ? 1.937 10.441 -7.764 1.00 96.19 102 LEU A CA 1
ATOM 796 C C . LEU A 1 102 ? 3.262 10.317 -7.006 1.00 96.19 102 LEU A C 1
ATOM 798 O O . LEU A 1 102 ? 3.360 10.799 -5.882 1.00 96.19 102 LEU A O 1
ATOM 802 N N . VAL A 1 103 ? 4.281 9.707 -7.616 1.00 95.62 103 VAL A N 1
ATOM 803 C CA . VAL A 1 103 ? 5.617 9.561 -7.014 1.00 95.62 103 VAL A CA 1
ATOM 804 C C . VAL A 1 103 ? 6.303 10.918 -6.831 1.00 95.62 103 VAL A C 1
ATOM 806 O O . VAL A 1 103 ? 6.956 11.140 -5.818 1.00 95.62 103 VAL A O 1
ATOM 809 N N . THR A 1 104 ? 6.112 11.851 -7.767 1.00 93.62 104 THR A N 1
ATOM 810 C CA . THR A 1 104 ? 6.638 13.224 -7.667 1.00 93.62 104 THR A CA 1
ATOM 811 C C . THR A 1 104 ? 5.797 14.148 -6.783 1.00 93.62 104 THR A C 1
ATOM 813 O O . THR A 1 104 ? 6.175 15.299 -6.566 1.00 93.62 104 THR A O 1
ATOM 816 N N . SER A 1 105 ? 4.637 13.692 -6.303 1.00 92.50 105 SER A N 1
ATOM 817 C CA . SER A 1 105 ? 3.742 14.523 -5.503 1.00 92.50 105 SER A CA 1
ATOM 818 C C . SER A 1 105 ? 4.384 14.858 -4.153 1.00 92.50 105 SER A C 1
ATOM 820 O O . SER A 1 105 ? 4.885 13.954 -3.476 1.00 92.50 105 SER A O 1
ATOM 822 N N . PRO A 1 106 ? 4.303 16.121 -3.686 1.00 89.88 106 PRO A N 1
ATOM 823 C CA . PRO A 1 106 ? 4.794 16.490 -2.358 1.00 89.88 106 PRO A CA 1
ATOM 824 C C . PRO A 1 106 ? 4.089 15.706 -1.244 1.00 89.88 106 PRO A C 1
ATOM 826 O O . PRO A 1 106 ? 4.680 15.496 -0.182 1.00 89.88 106 PRO A O 1
ATOM 829 N N . PHE A 1 107 ? 2.874 15.202 -1.505 1.00 92.06 107 PHE A N 1
ATOM 830 C CA . PHE A 1 107 ? 2.119 14.379 -0.565 1.00 92.06 107 PHE A CA 1
ATOM 831 C C . PHE A 1 107 ? 2.898 13.143 -0.099 1.00 92.06 107 PHE A C 1
ATOM 833 O O . PHE A 1 107 ? 2.788 12.733 1.055 1.00 92.06 107 PHE A O 1
ATOM 840 N N . LEU A 1 108 ? 3.722 12.550 -0.970 1.00 92.50 108 LEU A N 1
ATOM 841 C CA . LEU A 1 108 ? 4.461 11.335 -0.628 1.00 92.50 108 LEU A CA 1
ATOM 842 C C . LEU A 1 108 ? 5.439 11.561 0.541 1.00 92.50 108 LEU A C 1
ATOM 844 O O . LEU A 1 108 ? 5.717 10.627 1.287 1.00 92.50 108 LEU A O 1
ATOM 848 N N . SER A 1 109 ? 5.892 12.804 0.740 1.00 90.25 109 SER A N 1
ATOM 849 C CA . SER A 1 109 ? 6.745 13.228 1.860 1.00 90.25 109 SER A CA 1
ATOM 850 C C . SER A 1 109 ? 5.978 13.688 3.107 1.00 90.25 109 SER A C 1
ATOM 852 O O . SER A 1 109 ? 6.576 13.845 4.166 1.00 90.25 109 SER A O 1
ATOM 854 N N . THR A 1 110 ? 4.654 13.857 3.035 1.00 88.62 110 THR A N 1
ATOM 855 C CA . THR A 1 110 ? 3.830 14.327 4.162 1.00 88.62 110 THR A CA 1
ATOM 856 C C . THR A 1 110 ? 3.946 13.476 5.435 1.00 88.62 110 THR A C 1
ATOM 858 O O . THR A 1 110 ? 3.976 14.082 6.511 1.00 88.62 110 THR A O 1
ATOM 861 N N . PRO A 1 111 ? 4.085 12.129 5.381 1.00 86.88 111 PRO A N 1
ATOM 862 C CA . PRO A 1 111 ? 4.310 11.324 6.585 1.00 86.88 111 PRO A CA 1
ATOM 863 C C . PRO A 1 111 ? 5.542 11.732 7.402 1.00 86.88 111 PRO A C 1
ATOM 865 O O . PRO A 1 111 ? 5.588 11.449 8.594 1.00 86.88 111 PRO A O 1
ATOM 868 N N . LEU A 1 112 ? 6.532 12.372 6.771 1.00 85.25 112 LEU A N 1
ATOM 869 C CA . LEU A 1 112 ? 7.772 12.814 7.411 1.00 85.25 112 LEU A CA 1
ATOM 870 C C . LEU A 1 112 ? 7.603 14.160 8.143 1.00 85.25 112 LEU A C 1
ATOM 872 O O . LEU A 1 112 ? 8.285 14.427 9.125 1.00 85.25 112 LEU A O 1
ATOM 876 N N . SER A 1 113 ? 6.654 14.994 7.700 1.00 78.62 113 SER A N 1
ATOM 877 C CA . SER A 1 113 ? 6.404 16.333 8.260 1.00 78.62 113 SER A CA 1
ATOM 878 C C . SER A 1 113 ? 5.328 16.392 9.347 1.00 78.62 113 SER A C 1
ATOM 880 O O . SER A 1 113 ? 5.121 17.452 9.937 1.00 78.62 113 SER A O 1
ATOM 882 N N . GLN A 1 114 ? 4.583 15.307 9.562 1.00 73.62 114 GLN A N 1
ATOM 883 C CA . GLN A 1 114 ? 3.405 15.333 10.426 1.00 73.62 114 GLN A CA 1
ATOM 884 C C . GLN A 1 114 ? 3.769 15.423 11.905 1.00 73.62 114 GLN A C 1
ATOM 886 O O . GLN A 1 114 ? 4.623 14.700 12.417 1.00 73.62 114 GLN A O 1
ATOM 891 N N . SER A 1 115 ? 3.088 16.333 12.593 1.00 64.62 115 SER A N 1
ATOM 892 C CA . SER A 1 115 ? 3.299 16.620 14.004 1.00 64.62 115 SER A CA 1
ATOM 893 C C . SER A 1 115 ? 2.393 15.750 14.886 1.00 64.62 115 SER A C 1
ATOM 895 O O . SER A 1 115 ? 1.300 15.366 14.464 1.00 64.62 115 SER A O 1
ATOM 897 N N . PRO A 1 116 ? 2.757 15.503 16.159 1.00 64.31 116 PRO A N 1
ATOM 898 C CA . PRO A 1 116 ? 1.871 14.821 17.106 1.00 64.31 116 PRO A CA 1
ATOM 899 C C . PRO A 1 116 ? 0.513 15.524 17.296 1.00 64.31 116 PRO A C 1
ATOM 901 O O . PRO A 1 116 ? -0.462 14.882 17.681 1.00 64.31 116 PRO A O 1
ATOM 904 N N . SER A 1 117 ? 0.426 16.833 17.015 1.00 63.09 117 SER A N 1
ATOM 905 C CA . SER A 1 117 ? -0.816 17.615 17.102 1.00 63.09 117 SER A CA 1
ATOM 906 C C . SER A 1 117 ? -1.824 17.342 15.986 1.00 63.09 117 SER A C 1
ATOM 908 O O . SER A 1 117 ? -2.999 17.652 16.167 1.00 63.09 117 SER A O 1
ATOM 910 N N . ASP A 1 118 ? -1.404 16.740 14.871 1.00 69.56 118 ASP A N 1
ATOM 911 C CA . ASP A 1 118 ? -2.283 16.440 13.730 1.00 69.56 118 ASP A CA 1
ATOM 912 C C . ASP A 1 118 ? -3.208 15.234 13.984 1.00 69.56 118 ASP A C 1
ATOM 914 O O . ASP A 1 118 ? -4.128 14.946 13.214 1.00 69.56 118 ASP A O 1
ATOM 918 N N . GLY A 1 119 ? -2.995 14.548 15.108 1.00 71.56 119 GLY A N 1
ATOM 919 C CA . GLY A 1 119 ? -3.783 13.410 15.545 1.00 71.56 119 GLY A CA 1
ATOM 920 C C . GLY A 1 119 ? -3.395 12.096 14.847 1.00 71.56 119 GLY A C 1
ATOM 921 O O . GLY A 1 119 ? -2.925 12.073 13.706 1.00 71.56 119 GLY A O 1
ATOM 922 N N . PRO A 1 120 ? -3.624 10.955 15.518 1.00 77.62 120 PRO A N 1
ATOM 923 C CA . PRO A 1 120 ? -3.167 9.643 15.056 1.00 77.62 120 PRO A CA 1
ATOM 924 C C . PRO A 1 120 ? -3.842 9.194 13.750 1.00 77.62 120 PRO A C 1
ATOM 926 O O . PRO A 1 120 ? -3.243 8.478 12.944 1.00 77.62 120 PRO A O 1
ATOM 929 N N . THR A 1 121 ? -5.079 9.635 13.516 1.00 82.19 121 THR A N 1
ATOM 930 C CA . THR A 1 121 ? -5.879 9.257 12.348 1.00 82.19 121 THR A CA 1
ATOM 931 C C . THR A 1 121 ? -5.331 9.855 11.058 1.00 82.19 121 THR A C 1
ATOM 933 O O . THR A 1 121 ? -5.222 9.139 10.063 1.00 82.19 121 THR A O 1
ATOM 936 N N . LEU A 1 122 ? -4.955 11.140 11.059 1.00 84.56 122 LEU A N 1
ATOM 937 C CA . LEU A 1 122 ? -4.457 11.801 9.851 1.00 84.56 122 LEU A CA 1
ATOM 938 C C . LEU A 1 122 ? -3.132 11.183 9.398 1.00 84.56 122 LEU A C 1
ATOM 940 O O . LEU A 1 122 ? -2.971 10.866 8.216 1.00 84.56 122 LEU A O 1
ATOM 944 N N . LEU A 1 123 ? -2.226 10.934 10.348 1.00 86.00 123 LEU A N 1
ATOM 945 C CA . LEU A 1 123 ? -0.965 10.243 10.089 1.00 86.00 123 LEU A CA 1
ATOM 946 C C . LEU A 1 123 ? -1.192 8.846 9.514 1.00 86.00 123 LEU A C 1
ATOM 948 O O . LEU A 1 123 ? -0.572 8.474 8.518 1.00 86.00 123 LEU A O 1
ATOM 952 N N . SER A 1 124 ? -2.134 8.097 10.087 1.00 88.38 124 SER A N 1
ATOM 953 C CA . SER A 1 124 ? -2.470 6.757 9.603 1.00 88.38 124 SER A CA 1
ATOM 954 C C . SER A 1 124 ? -2.975 6.783 8.158 1.00 88.38 124 SER A C 1
ATOM 956 O O . SER A 1 124 ? -2.441 6.081 7.302 1.00 88.38 124 SER A O 1
ATOM 958 N N . VAL A 1 125 ? -3.940 7.654 7.840 1.00 88.62 125 VAL A N 1
ATOM 959 C CA . VAL A 1 125 ? -4.474 7.787 6.473 1.00 88.62 125 VAL A CA 1
ATOM 960 C C . VAL A 1 125 ? -3.382 8.212 5.488 1.00 88.62 125 VAL A C 1
ATOM 962 O O . VAL A 1 125 ? -3.297 7.672 4.386 1.00 88.62 125 VAL A O 1
ATOM 965 N N . THR A 1 126 ? -2.509 9.134 5.893 1.00 91.06 126 THR A N 1
ATOM 966 C CA . THR A 1 126 ? -1.393 9.603 5.059 1.00 91.06 126 THR A CA 1
ATOM 967 C C . THR A 1 126 ? -0.427 8.461 4.751 1.00 91.06 126 THR A C 1
ATOM 969 O O . THR A 1 126 ? -0.118 8.219 3.586 1.00 91.06 126 THR A O 1
ATOM 972 N N . ARG A 1 127 ? -0.016 7.687 5.765 1.00 91.12 127 ARG A N 1
ATOM 973 C CA . ARG A 1 127 ? 0.843 6.504 5.590 1.00 91.12 127 ARG A CA 1
ATOM 974 C C . ARG A 1 127 ? 0.202 5.452 4.684 1.00 91.12 127 ARG A C 1
ATOM 976 O O . ARG A 1 127 ? 0.881 4.911 3.813 1.00 91.12 127 ARG A O 1
ATOM 983 N N . MET A 1 128 ? -1.101 5.210 4.822 1.00 90.75 128 MET A N 1
ATOM 984 C CA . MET A 1 128 ? -1.839 4.257 3.983 1.00 90.75 128 MET A CA 1
ATOM 985 C C . MET A 1 128 ? -1.890 4.686 2.512 1.00 90.75 128 MET A C 1
ATOM 987 O O . MET A 1 128 ? -1.676 3.859 1.620 1.00 90.75 128 MET A O 1
ATOM 991 N N . ILE A 1 129 ? -2.134 5.973 2.241 1.00 93.19 129 ILE A N 1
ATOM 992 C CA . ILE A 1 129 ? -2.120 6.520 0.877 1.00 93.19 129 ILE A CA 1
ATOM 993 C C . ILE A 1 129 ? -0.699 6.466 0.298 1.00 93.19 129 ILE A C 1
ATOM 995 O O . ILE A 1 129 ? -0.524 5.972 -0.815 1.00 93.19 129 ILE A O 1
ATOM 999 N N . SER A 1 130 ? 0.323 6.878 1.055 1.00 94.44 130 SER A N 1
ATOM 1000 C CA . SER A 1 130 ? 1.726 6.806 0.623 1.00 94.44 130 SER A CA 1
ATOM 1001 C C . SER A 1 130 ? 2.161 5.372 0.316 1.00 94.44 130 SER A C 1
ATOM 1003 O O . SER A 1 130 ? 2.692 5.109 -0.762 1.00 94.44 130 SER A O 1
ATOM 1005 N N . GLY A 1 131 ? 1.849 4.411 1.191 1.00 94.06 131 GLY A N 1
ATOM 1006 C CA . GLY A 1 131 ? 2.076 2.988 0.921 1.00 94.06 131 GLY A CA 1
ATOM 1007 C C . GLY A 1 131 ? 1.356 2.518 -0.344 1.00 94.06 131 GLY A C 1
ATOM 1008 O O . GLY A 1 131 ? 1.897 1.734 -1.126 1.00 94.06 131 GLY A O 1
ATOM 1009 N N . SER A 1 132 ? 0.165 3.059 -0.611 1.00 94.00 132 SER A N 1
ATOM 1010 C CA . SER A 1 132 ? -0.588 2.734 -1.819 1.00 94.00 132 SER A CA 1
ATOM 1011 C C . SER A 1 132 ? 0.049 3.264 -3.098 1.00 94.00 132 SER A C 1
ATOM 1013 O O . SER A 1 132 ? 0.130 2.522 -4.078 1.00 94.00 132 SER A O 1
ATOM 1015 N N . ILE A 1 133 ? 0.562 4.495 -3.074 1.00 96.50 133 ILE A N 1
ATOM 1016 C CA . ILE A 1 133 ? 1.341 5.085 -4.170 1.00 96.50 133 ILE A CA 1
ATOM 1017 C C . ILE A 1 133 ? 2.576 4.225 -4.466 1.00 96.50 133 ILE A C 1
ATOM 1019 O O . ILE A 1 133 ? 2.821 3.882 -5.623 1.00 96.50 133 ILE A O 1
ATOM 1023 N N . LEU A 1 134 ? 3.315 3.810 -3.433 1.00 96.81 134 LEU A N 1
ATOM 1024 C CA . LEU A 1 134 ? 4.516 2.985 -3.594 1.00 96.81 134 LEU A CA 1
ATOM 1025 C C . LEU A 1 134 ? 4.200 1.591 -4.161 1.00 96.81 134 LEU A C 1
ATOM 1027 O O . LEU A 1 134 ? 4.931 1.095 -5.018 1.00 96.81 134 LEU A O 1
ATOM 1031 N N . HIS A 1 135 ? 3.082 0.976 -3.766 1.00 95.19 135 HIS A N 1
ATOM 1032 C CA . HIS A 1 135 ? 2.622 -0.274 -4.380 1.00 95.19 135 HIS A CA 1
ATOM 1033 C C . HIS A 1 135 ? 2.259 -0.113 -5.860 1.00 95.19 135 HIS A C 1
ATOM 1035 O O . HIS A 1 135 ? 2.633 -0.963 -6.672 1.00 95.19 135 HIS A O 1
ATOM 1041 N N . LEU A 1 136 ? 1.558 0.966 -6.225 1.00 95.88 136 LEU A N 1
ATOM 1042 C CA . LEU A 1 136 ? 1.251 1.267 -7.627 1.00 95.88 136 LEU A CA 1
ATOM 1043 C C . LEU A 1 136 ? 2.538 1.463 -8.437 1.00 95.88 136 LEU A C 1
ATOM 1045 O O . LEU A 1 136 ? 2.660 0.909 -9.529 1.00 95.88 136 LEU A O 1
ATOM 1049 N N . ALA A 1 137 ? 3.521 2.171 -7.874 1.00 97.44 137 ALA A N 1
ATOM 1050 C CA . ALA A 1 137 ? 4.841 2.329 -8.474 1.00 97.44 137 ALA A CA 1
ATOM 1051 C C . ALA A 1 137 ? 5.555 0.982 -8.657 1.00 97.44 137 ALA A C 1
ATOM 1053 O O . ALA A 1 137 ? 6.057 0.703 -9.743 1.00 97.44 137 ALA A O 1
ATOM 1054 N N . ALA A 1 138 ? 5.540 0.100 -7.654 1.00 97.06 138 ALA A N 1
ATOM 1055 C CA . ALA A 1 138 ? 6.141 -1.230 -7.760 1.00 97.06 138 ALA A CA 1
ATOM 1056 C C . ALA A 1 138 ? 5.503 -2.079 -8.875 1.00 97.06 138 ALA A C 1
ATOM 1058 O O . ALA A 1 138 ? 6.216 -2.736 -9.641 1.00 97.06 138 ALA A O 1
ATOM 1059 N N . LEU A 1 139 ? 4.171 -2.060 -8.995 1.00 95.50 139 LEU A N 1
ATOM 1060 C CA . LEU A 1 139 ? 3.451 -2.774 -10.055 1.00 95.50 139 LEU A CA 1
ATOM 1061 C C . LEU A 1 139 ? 3.799 -2.226 -11.441 1.00 95.50 139 LEU A C 1
ATOM 1063 O O . LEU A 1 139 ? 4.079 -3.002 -12.358 1.00 95.50 139 LEU A O 1
ATOM 1067 N N . GLU A 1 140 ? 3.831 -0.904 -11.579 1.00 95.56 140 GLU A N 1
ATOM 1068 C CA . GLU A 1 140 ? 4.146 -0.234 -12.835 1.00 95.56 140 GLU A CA 1
ATOM 1069 C C . GLU A 1 140 ? 5.588 -0.495 -13.280 1.00 95.56 140 GLU A C 1
ATOM 1071 O O . GLU A 1 140 ? 5.821 -0.956 -14.399 1.00 95.56 140 GLU A O 1
ATOM 1076 N N . VAL A 1 141 ? 6.555 -0.304 -12.379 1.00 97.00 141 VAL A N 1
ATOM 1077 C CA . VAL A 1 141 ? 7.972 -0.608 -12.617 1.00 97.00 141 VAL A CA 1
ATOM 1078 C C . VAL A 1 141 ? 8.139 -2.074 -13.017 1.00 97.00 141 VAL A C 1
ATOM 1080 O O . VAL A 1 141 ? 8.766 -2.368 -14.033 1.00 97.00 141 VAL A O 1
ATOM 1083 N N . SER A 1 142 ? 7.533 -3.007 -12.278 1.00 96.19 142 SER A N 1
ATOM 1084 C CA . SER A 1 142 ? 7.585 -4.439 -12.600 1.00 96.19 142 SER A CA 1
ATOM 1085 C C . SER A 1 142 ? 7.006 -4.737 -13.987 1.00 96.19 142 SER A C 1
ATOM 1087 O O . SER A 1 142 ? 7.597 -5.498 -14.755 1.00 96.19 142 SER A O 1
ATOM 1089 N N . SER A 1 143 ? 5.876 -4.116 -14.347 1.00 94.75 143 SER A N 1
ATOM 1090 C CA . SER A 1 143 ? 5.272 -4.258 -15.676 1.00 94.75 143 SER A CA 1
ATOM 1091 C C . SER A 1 143 ? 6.181 -3.726 -16.785 1.00 94.75 143 SER A C 1
ATOM 1093 O O . SER A 1 143 ? 6.276 -4.357 -17.836 1.00 94.75 143 SER A O 1
ATOM 1095 N N . LEU A 1 144 ? 6.825 -2.578 -16.581 1.00 95.31 144 LEU A N 1
ATOM 1096 C CA . LEU A 1 144 ? 7.692 -1.940 -17.571 1.00 95.31 144 LEU A CA 1
ATOM 1097 C C . LEU A 1 144 ? 8.986 -2.727 -17.785 1.00 95.31 144 LEU A C 1
ATOM 1099 O O . LEU A 1 144 ? 9.359 -2.985 -18.931 1.00 95.31 144 LEU A O 1
ATOM 1103 N N . LEU A 1 145 ? 9.614 -3.189 -16.701 1.00 96.00 145 LEU A N 1
ATOM 1104 C CA . LEU A 1 145 ? 10.838 -3.991 -16.760 1.00 96.00 145 LEU A CA 1
ATOM 1105 C C . LEU A 1 145 ? 10.607 -5.338 -17.451 1.00 96.00 145 LEU A C 1
ATOM 1107 O O . LEU A 1 145 ? 11.423 -5.741 -18.278 1.00 96.00 145 LEU A O 1
ATOM 1111 N N . LYS A 1 146 ? 9.463 -5.999 -17.210 1.00 94.38 146 LYS A N 1
ATOM 1112 C CA . LYS A 1 146 ? 9.073 -7.223 -17.943 1.00 94.38 146 LYS A CA 1
ATOM 1113 C C . LYS A 1 146 ? 8.963 -7.004 -19.452 1.00 94.38 146 LYS A C 1
ATOM 1115 O O . LYS A 1 146 ? 9.231 -7.925 -20.216 1.00 94.38 146 LYS A O 1
ATOM 1120 N N . CYS A 1 147 ? 8.576 -5.801 -19.871 1.00 92.25 147 CYS A N 1
ATOM 1121 C CA . CYS A 1 147 ? 8.452 -5.418 -21.277 1.00 92.25 147 CYS A CA 1
ATOM 1122 C C . CYS A 1 147 ? 9.742 -4.810 -21.863 1.00 92.25 147 CYS A C 1
ATOM 1124 O O . CYS A 1 147 ? 9.747 -4.431 -23.032 1.00 92.25 147 CYS A O 1
ATOM 1126 N N . GLY A 1 148 ? 10.826 -4.702 -21.085 1.00 92.50 148 GLY A N 1
ATOM 1127 C CA . GLY A 1 148 ? 12.093 -4.114 -21.534 1.00 92.50 148 GLY A CA 1
ATOM 1128 C C . GLY A 1 148 ? 12.079 -2.585 -21.659 1.00 92.50 148 GLY A C 1
ATOM 1129 O O . GLY A 1 148 ? 12.903 -2.021 -22.376 1.00 92.50 148 GLY A O 1
ATOM 1130 N N . HIS A 1 149 ? 11.147 -1.900 -20.992 1.00 93.81 149 HIS A N 1
ATOM 1131 C CA . HIS A 1 149 ? 11.125 -0.440 -20.915 1.00 93.81 149 HIS A CA 1
ATOM 1132 C C . HIS A 1 149 ? 11.897 0.035 -19.681 1.00 93.81 149 HIS A C 1
ATOM 1134 O O . HIS A 1 149 ? 11.567 -0.351 -18.564 1.00 93.81 149 HIS A O 1
ATOM 1140 N N . PHE A 1 150 ? 12.901 0.894 -19.881 1.00 95.00 150 PHE A N 1
ATOM 1141 C CA . PHE A 1 150 ? 13.845 1.283 -18.822 1.00 95.00 150 PHE A CA 1
ATOM 1142 C C . PHE A 1 150 ? 13.786 2.759 -18.417 1.00 95.00 150 PHE A C 1
ATOM 1144 O O . PHE A 1 150 ? 14.120 3.076 -17.282 1.00 95.00 150 PHE A O 1
ATOM 1151 N N . ASN A 1 151 ? 13.307 3.649 -19.293 1.00 94.94 151 ASN A N 1
ATOM 1152 C CA . ASN A 1 151 ? 13.292 5.092 -19.017 1.00 94.94 151 ASN A CA 1
ATOM 1153 C C . ASN A 1 151 ? 12.365 5.450 -17.846 1.00 94.94 151 ASN A C 1
ATOM 1155 O O . ASN A 1 151 ? 12.789 6.103 -16.905 1.00 94.94 151 ASN A O 1
ATOM 1159 N N . GLN A 1 152 ? 11.121 4.968 -17.871 1.00 94.50 152 GLN A N 1
ATOM 1160 C CA . GLN A 1 152 ? 10.149 5.241 -16.806 1.00 94.50 152 GLN A CA 1
ATOM 1161 C C . GLN A 1 152 ? 10.534 4.596 -15.460 1.00 94.50 152 GLN A C 1
ATOM 1163 O O . GLN A 1 152 ? 10.474 5.286 -14.447 1.00 94.50 152 GLN A O 1
ATOM 1168 N N . PRO A 1 153 ? 10.992 3.326 -15.395 1.00 97.00 153 PRO A N 1
ATOM 1169 C CA . PRO A 1 153 ? 11.541 2.775 -14.156 1.00 97.00 153 PRO A CA 1
ATOM 1170 C C . PRO A 1 153 ? 12.706 3.580 -13.589 1.00 97.00 153 PRO A C 1
ATOM 1172 O O . PRO A 1 153 ? 12.765 3.778 -12.379 1.00 97.00 153 PRO A O 1
ATOM 1175 N N . HIS A 1 154 ? 13.606 4.054 -14.454 1.00 96.88 154 HIS A N 1
ATOM 1176 C CA . HIS A 1 154 ? 14.709 4.915 -14.050 1.00 96.88 154 HIS A CA 1
ATOM 1177 C C . HIS A 1 154 ? 14.198 6.226 -13.443 1.00 96.88 154 HIS A C 1
ATOM 1179 O O . HIS A 1 154 ? 14.597 6.550 -12.335 1.00 96.88 154 HIS A O 1
ATOM 1185 N N . GLU A 1 155 ? 13.257 6.921 -14.092 1.00 96.44 155 GLU A N 1
ATOM 1186 C CA . GLU A 1 155 ? 12.656 8.157 -13.563 1.00 96.44 155 GLU A CA 1
ATOM 1187 C C . GLU A 1 155 ? 11.999 7.953 -12.187 1.00 96.44 155 GLU A C 1
ATOM 1189 O O . GLU A 1 155 ? 12.227 8.749 -11.270 1.00 96.44 155 GLU A O 1
ATOM 1194 N N . ILE A 1 156 ? 11.230 6.870 -12.016 1.00 97.19 156 ILE A N 1
ATOM 1195 C CA . ILE A 1 156 ? 10.573 6.534 -10.742 1.00 97.19 156 ILE A CA 1
ATOM 1196 C C . ILE A 1 156 ? 11.619 6.274 -9.653 1.00 97.19 156 ILE A C 1
ATOM 1198 O O . ILE A 1 156 ? 11.533 6.849 -8.568 1.00 97.19 156 ILE A O 1
ATOM 1202 N N . TYR A 1 157 ? 12.613 5.420 -9.923 1.00 97.00 157 TYR A N 1
ATOM 1203 C CA . TYR A 1 157 ? 13.643 5.106 -8.934 1.00 97.00 157 TYR A CA 1
ATOM 1204 C C . TYR A 1 157 ? 14.530 6.307 -8.616 1.00 97.00 157 TYR A C 1
ATOM 1206 O O . TYR A 1 157 ? 14.792 6.534 -7.441 1.00 97.00 157 TYR A O 1
ATOM 1214 N N . SER A 1 158 ? 14.945 7.095 -9.610 1.00 95.00 158 SER A N 1
ATOM 1215 C CA . SER A 1 158 ? 15.702 8.332 -9.392 1.00 95.00 158 SER A CA 1
ATOM 1216 C C . SER A 1 158 ? 14.940 9.288 -8.484 1.00 95.00 158 SER A C 1
ATOM 1218 O O . SER A 1 158 ? 15.487 9.735 -7.485 1.00 95.00 158 SER A O 1
ATOM 1220 N N . THR A 1 159 ? 13.645 9.506 -8.734 1.00 94.88 159 THR A N 1
ATOM 1221 C CA . THR A 1 159 ? 12.808 10.373 -7.881 1.00 94.88 159 THR A CA 1
ATOM 1222 C C . THR A 1 159 ? 12.788 9.915 -6.415 1.00 94.88 159 THR A C 1
ATOM 1224 O O . THR A 1 159 ? 12.708 10.735 -5.504 1.00 94.88 159 THR A O 1
ATOM 1227 N N . LEU A 1 160 ? 12.850 8.603 -6.176 1.00 95.19 160 LEU A N 1
ATOM 1228 C CA . LEU A 1 160 ? 12.726 8.010 -4.845 1.00 95.19 160 LEU A CA 1
ATOM 1229 C C . LEU A 1 160 ? 14.061 7.801 -4.116 1.00 95.19 160 LEU A C 1
ATOM 1231 O O . LEU A 1 160 ? 14.063 7.794 -2.884 1.00 95.19 160 LEU A O 1
ATOM 1235 N N . LEU A 1 161 ? 15.153 7.583 -4.855 1.00 93.00 161 LEU A N 1
ATOM 1236 C CA . LEU A 1 161 ? 16.468 7.180 -4.339 1.00 93.00 161 LEU A CA 1
ATOM 1237 C C . LEU A 1 161 ? 17.528 8.284 -4.418 1.00 93.00 161 LEU A C 1
ATOM 1239 O O . LEU A 1 161 ? 18.525 8.208 -3.697 1.00 93.00 161 LEU A O 1
ATOM 1243 N N . GLU A 1 162 ? 17.339 9.298 -5.262 1.00 89.88 162 GLU A N 1
ATOM 1244 C CA . GLU A 1 162 ? 18.213 10.470 -5.277 1.00 89.88 162 GLU A CA 1
ATOM 1245 C C . GLU A 1 162 ? 17.920 11.390 -4.075 1.00 89.88 162 GLU A C 1
ATOM 1247 O O . GLU A 1 162 ? 16.840 11.315 -3.473 1.00 89.88 162 GLU A O 1
ATOM 1252 N N . PRO A 1 163 ? 18.880 12.249 -3.681 1.00 84.06 163 PRO A N 1
ATOM 1253 C CA . PRO A 1 163 ? 18.690 13.178 -2.576 1.00 84.06 163 PRO A CA 1
ATOM 1254 C C . PRO A 1 163 ? 17.462 14.073 -2.782 1.00 84.06 163 PRO A C 1
ATOM 1256 O O . PRO A 1 163 ? 17.328 14.724 -3.816 1.00 84.06 163 PRO A O 1
ATOM 1259 N N . SER A 1 164 ? 16.581 14.127 -1.783 1.00 81.50 164 SER A N 1
ATOM 1260 C CA . SER A 1 164 ? 15.348 14.916 -1.838 1.00 81.50 164 SER A CA 1
ATOM 1261 C C . SER A 1 164 ? 15.441 16.149 -0.943 1.00 81.50 164 SER A C 1
ATOM 1263 O O . SER A 1 164 ? 15.652 16.024 0.263 1.00 81.50 164 SER A O 1
ATOM 1265 N N . ASP A 1 165 ? 15.197 17.339 -1.499 1.00 77.31 165 ASP A N 1
ATOM 1266 C CA . ASP A 1 165 ? 15.138 18.588 -0.724 1.00 77.31 165 ASP A CA 1
ATOM 1267 C C . ASP A 1 165 ? 14.079 18.526 0.387 1.00 77.31 165 ASP A C 1
ATOM 1269 O O . ASP A 1 165 ? 14.281 19.067 1.473 1.00 77.31 165 ASP A O 1
ATOM 1273 N N . ALA A 1 166 ? 12.959 17.835 0.146 1.00 74.50 166 ALA A N 1
ATOM 1274 C CA . ALA A 1 166 ? 11.908 17.652 1.146 1.00 74.50 166 ALA A CA 1
ATOM 1275 C C . ALA A 1 166 ? 12.422 16.893 2.378 1.00 74.50 166 ALA A C 1
ATOM 1277 O O . ALA A 1 166 ? 12.098 17.263 3.503 1.00 74.50 166 ALA A O 1
ATOM 1278 N N . VAL A 1 167 ? 13.271 15.885 2.162 1.00 77.88 167 VAL A N 1
ATOM 1279 C CA . VAL A 1 167 ? 13.910 15.101 3.226 1.00 77.88 167 VAL A CA 1
ATOM 1280 C C . VAL A 1 167 ? 15.015 15.907 3.902 1.00 77.88 167 VAL A C 1
ATOM 1282 O O . VAL A 1 167 ? 15.047 15.995 5.125 1.00 77.88 167 VAL A O 1
ATOM 1285 N N . ILE A 1 168 ? 15.892 16.548 3.122 1.00 75.69 168 ILE A N 1
ATOM 1286 C CA . ILE A 1 168 ? 17.018 17.340 3.643 1.00 75.69 168 ILE A CA 1
ATOM 1287 C C . ILE A 1 168 ? 16.521 18.461 4.564 1.00 75.69 168 ILE A C 1
ATOM 1289 O O . ILE A 1 168 ? 17.108 18.703 5.617 1.00 75.69 168 ILE A O 1
ATOM 1293 N N . ASN A 1 169 ? 15.420 19.121 4.197 1.00 69.12 169 ASN A N 1
ATOM 1294 C CA . ASN A 1 169 ? 14.831 20.193 4.996 1.00 69.12 169 ASN A CA 1
ATOM 1295 C C . ASN A 1 169 ? 14.215 19.706 6.320 1.00 69.12 169 ASN A C 1
ATOM 1297 O O . ASN A 1 169 ? 14.052 20.516 7.231 1.00 69.12 169 ASN A O 1
ATOM 1301 N N . GLN A 1 170 ? 13.858 18.423 6.429 1.00 70.19 170 GLN A N 1
ATOM 1302 C CA . GLN A 1 170 ? 13.170 17.859 7.596 1.00 70.19 170 GLN A CA 1
ATOM 1303 C C . GLN A 1 170 ? 14.113 17.087 8.525 1.00 70.19 170 GLN A C 1
ATOM 1305 O O . GLN A 1 170 ? 14.070 17.277 9.736 1.00 70.19 170 GLN A O 1
ATOM 1310 N N . GLU A 1 171 ? 14.986 16.250 7.967 1.00 65.31 171 GLU A N 1
ATOM 1311 C CA . GLU A 1 171 ? 15.884 15.366 8.724 1.00 65.31 171 GLU A CA 1
ATOM 1312 C C . GLU A 1 171 ? 17.296 15.956 8.900 1.00 65.31 171 GLU A C 1
ATOM 1314 O O . GLU A 1 171 ? 18.095 15.441 9.682 1.00 65.31 171 GLU A O 1
ATOM 1319 N N . GLY A 1 172 ? 17.623 17.047 8.196 1.00 58.50 172 GLY A N 1
ATOM 1320 C CA . GLY A 1 172 ? 18.997 17.535 8.083 1.00 58.50 172 GLY A CA 1
ATOM 1321 C C . GLY A 1 172 ? 19.883 16.579 7.275 1.00 58.50 172 GLY A C 1
ATOM 1322 O O . GLY A 1 172 ? 19.421 15.601 6.687 1.00 58.50 172 GLY A O 1
ATOM 1323 N N . THR A 1 173 ? 21.184 16.860 7.194 1.00 56.00 173 THR A N 1
ATOM 1324 C CA . THR A 1 173 ? 22.136 15.934 6.562 1.00 56.00 173 THR A CA 1
ATOM 1325 C C . THR A 1 173 ? 22.432 14.792 7.529 1.00 56.00 173 THR A C 1
ATOM 1327 O O . THR A 1 173 ? 23.078 15.018 8.551 1.00 56.00 173 THR A O 1
ATOM 1330 N N . VAL A 1 174 ? 21.979 13.574 7.224 1.00 55.19 174 VAL A N 1
ATOM 1331 C CA . VAL A 1 174 ? 22.319 12.395 8.031 1.00 55.19 174 VAL A CA 1
ATOM 1332 C C . VAL A 1 174 ? 23.803 12.076 7.815 1.00 55.19 174 VAL A C 1
ATOM 1334 O O . VAL A 1 174 ? 24.245 11.899 6.678 1.00 55.19 174 VAL A O 1
ATOM 1337 N N . GLU A 1 175 ? 24.602 12.027 8.888 1.00 42.91 175 GLU A N 1
ATOM 1338 C CA . GLU A 1 175 ? 26.021 11.657 8.795 1.00 42.91 175 GLU A CA 1
ATOM 1339 C C . GLU A 1 175 ? 26.154 10.210 8.290 1.00 42.91 175 GLU A C 1
ATOM 1341 O O . GLU A 1 175 ? 25.865 9.256 9.006 1.00 42.91 175 GLU A O 1
ATOM 1346 N N . GLY A 1 176 ? 26.598 10.051 7.039 1.00 51.47 176 GLY A N 1
ATOM 1347 C CA . GLY A 1 176 ? 26.917 8.749 6.445 1.00 51.47 176 GLY A CA 1
ATOM 1348 C C . GLY A 1 176 ? 25.766 8.011 5.750 1.00 51.47 176 GLY A C 1
ATOM 1349 O O . GLY A 1 176 ? 25.984 6.878 5.337 1.00 51.47 176 GLY A O 1
ATOM 1350 N N . GLY A 1 177 ? 24.583 8.620 5.585 1.00 56.59 177 GLY A N 1
ATOM 1351 C CA . GLY A 1 177 ? 23.437 8.016 4.886 1.00 56.59 177 GLY A CA 1
ATOM 1352 C C . GLY A 1 177 ? 22.932 8.841 3.696 1.00 56.59 177 GLY A C 1
ATOM 1353 O O . GLY A 1 177 ? 23.133 10.053 3.632 1.00 56.59 177 GLY A O 1
ATOM 1354 N N . VAL A 1 178 ? 22.252 8.195 2.742 1.00 62.81 178 VAL A N 1
ATOM 1355 C CA . VAL A 1 178 ? 21.587 8.891 1.626 1.00 62.81 178 VAL A CA 1
ATOM 1356 C C . VAL A 1 178 ? 20.228 9.439 2.085 1.00 62.81 178 VAL A C 1
ATOM 1358 O O . VAL A 1 178 ? 19.354 8.691 2.532 1.00 62.81 178 VAL A O 1
ATOM 1361 N N . ASN A 1 179 ? 20.036 10.753 1.947 1.00 75.88 179 ASN A N 1
ATOM 1362 C CA . ASN A 1 179 ? 18.781 11.460 2.236 1.00 75.88 179 ASN A CA 1
ATOM 1363 C C . ASN A 1 179 ? 17.774 11.310 1.087 1.00 75.88 179 ASN A C 1
ATOM 1365 O O . ASN A 1 179 ? 17.441 12.284 0.408 1.00 75.88 179 ASN A O 1
ATOM 1369 N N . ASN A 1 180 ? 17.322 10.084 0.842 1.00 89.81 180 ASN A N 1
ATOM 1370 C CA . ASN A 1 180 ? 16.307 9.811 -0.167 1.00 89.81 180 ASN A CA 1
ATOM 1371 C C . ASN A 1 180 ? 14.942 9.509 0.450 1.00 89.81 180 ASN A C 1
ATOM 1373 O O . ASN A 1 180 ? 14.833 9.038 1.584 1.00 89.81 180 ASN A O 1
ATOM 1377 N N . LEU A 1 181 ? 13.893 9.789 -0.321 1.00 92.56 181 LEU A N 1
ATOM 1378 C CA . LEU A 1 181 ? 12.516 9.715 0.151 1.00 92.56 181 LEU A CA 1
ATOM 1379 C C . LEU A 1 181 ? 12.120 8.290 0.553 1.00 92.56 181 LEU A C 1
ATOM 1381 O O . LEU A 1 181 ? 11.476 8.106 1.584 1.00 92.56 181 LEU A O 1
ATOM 1385 N N . LEU A 1 182 ? 12.522 7.277 -0.222 1.00 94.50 182 LEU A N 1
ATOM 1386 C CA . LEU A 1 182 ? 12.153 5.886 0.053 1.00 94.50 182 LEU A CA 1
ATOM 1387 C C . LEU A 1 182 ? 12.700 5.402 1.403 1.00 94.50 182 LEU A C 1
ATOM 1389 O O . LEU A 1 182 ? 11.982 4.770 2.179 1.00 94.50 182 LEU A O 1
ATOM 1393 N N . PHE A 1 183 ? 13.966 5.701 1.688 1.00 92.44 183 PHE A N 1
ATOM 1394 C CA . PHE A 1 183 ? 14.632 5.295 2.922 1.00 92.44 183 PHE A CA 1
ATOM 1395 C C . PHE A 1 183 ? 14.139 6.099 4.117 1.00 92.44 183 PHE A C 1
ATOM 1397 O O . PHE A 1 183 ? 13.925 5.518 5.179 1.00 92.44 183 PHE A O 1
ATOM 1404 N N . SER A 1 184 ? 13.886 7.395 3.948 1.00 91.19 184 SER A N 1
ATOM 1405 C CA . SER A 1 184 ? 13.284 8.226 4.991 1.00 91.19 184 SER A CA 1
ATOM 1406 C C . SER A 1 184 ? 11.888 7.749 5.380 1.00 91.19 184 SER A C 1
ATOM 1408 O O . SER A 1 184 ? 11.602 7.616 6.571 1.00 91.19 184 SER A O 1
ATOM 1410 N N . LEU A 1 185 ? 11.044 7.389 4.405 1.00 91.88 185 LEU A N 1
ATOM 1411 C CA . LEU A 1 185 ? 9.731 6.792 4.670 1.00 91.88 185 LEU A CA 1
ATOM 1412 C C . LEU A 1 185 ? 9.842 5.456 5.405 1.00 91.88 185 LEU A C 1
ATOM 1414 O O . LEU A 1 185 ? 9.052 5.193 6.309 1.00 91.88 185 LEU A O 1
ATOM 1418 N N . LEU A 1 186 ? 10.824 4.622 5.049 1.00 89.75 186 LEU A N 1
ATOM 1419 C CA . LEU A 1 186 ? 11.067 3.356 5.737 1.00 89.75 186 LEU A CA 1
ATOM 1420 C C . LEU A 1 186 ? 11.533 3.577 7.187 1.00 89.75 186 LEU A C 1
ATOM 1422 O O . LEU A 1 186 ? 11.003 2.931 8.086 1.00 89.75 186 LEU A O 1
ATOM 1426 N N . ARG A 1 187 ? 12.446 4.524 7.438 1.00 86.56 187 ARG A N 1
ATOM 1427 C CA . ARG A 1 187 ? 12.916 4.872 8.794 1.00 86.56 187 ARG A CA 1
ATOM 1428 C C . ARG A 1 187 ? 11.781 5.376 9.687 1.00 86.56 187 ARG A C 1
ATOM 1430 O O . ARG A 1 187 ? 11.601 4.882 10.794 1.00 86.56 187 ARG A O 1
ATOM 1437 N N . HIS A 1 188 ? 10.961 6.295 9.179 1.00 83.31 188 HIS A N 1
ATOM 1438 C CA . HIS A 1 188 ? 9.864 6.926 9.929 1.00 83.31 188 HIS A CA 1
ATOM 1439 C C . HIS A 1 188 ? 8.564 6.112 9.939 1.00 83.31 188 HIS A C 1
ATOM 1441 O O . HIS A 1 188 ? 7.522 6.582 10.408 1.00 83.31 188 HIS A O 1
ATOM 1447 N N . SER A 1 189 ? 8.593 4.893 9.400 1.00 80.75 189 SER A N 1
ATOM 1448 C CA . SER A 1 189 ? 7.447 3.989 9.434 1.00 80.75 189 SER A CA 1
ATOM 1449 C C . SER A 1 189 ? 7.284 3.291 10.785 1.00 80.75 189 SER A C 1
ATOM 1451 O O . SER A 1 189 ? 6.179 2.848 11.100 1.00 80.75 189 SER A O 1
ATOM 1453 N N . HIS A 1 190 ? 8.346 3.205 11.592 1.00 76.56 190 HIS A N 1
ATOM 1454 C CA . HIS A 1 190 ? 8.287 2.584 12.912 1.00 76.56 190 HIS A CA 1
ATOM 1455 C C . HIS A 1 190 ? 7.358 3.374 13.849 1.00 76.56 190 HIS A C 1
ATOM 1457 O O . HIS A 1 190 ? 7.327 4.607 13.835 1.00 76.56 190 HIS A O 1
ATOM 1463 N N . VAL A 1 191 ? 6.543 2.650 14.618 1.00 70.44 191 VAL A N 1
ATOM 1464 C CA . VAL A 1 191 ? 5.672 3.210 15.657 1.00 70.44 191 VAL A CA 1
ATOM 1465 C C . VAL A 1 191 ? 6.050 2.549 16.969 1.00 70.44 191 VAL A C 1
ATOM 1467 O O . VAL A 1 191 ? 5.765 1.371 17.183 1.00 70.44 191 VAL A O 1
ATOM 1470 N N . GLU A 1 192 ? 6.662 3.318 17.863 1.00 64.19 192 GLU A N 1
ATOM 1471 C CA . GLU A 1 192 ? 6.792 2.926 19.260 1.00 64.19 192 GLU A CA 1
ATOM 1472 C C . GLU A 1 192 ? 5.420 3.070 19.932 1.00 64.19 192 GLU A C 1
ATOM 1474 O O . GLU A 1 192 ? 5.002 4.163 20.312 1.00 64.19 192 GLU A O 1
ATOM 1479 N N . LEU A 1 193 ? 4.686 1.962 20.059 1.00 63.59 193 LEU A N 1
ATOM 1480 C CA . LEU A 1 193 ? 3.486 1.907 20.895 1.00 63.59 193 LEU A CA 1
ATOM 1481 C C . LEU A 1 193 ? 3.939 1.867 22.362 1.00 63.59 193 LEU A C 1
ATOM 1483 O O . LEU A 1 193 ? 4.170 0.800 22.924 1.00 63.59 193 LEU A O 1
ATOM 1487 N N . THR A 1 194 ? 4.152 3.038 22.957 1.00 55.59 194 THR A N 1
ATOM 1488 C CA . THR A 1 194 ? 4.708 3.188 24.314 1.00 55.59 194 THR A CA 1
ATOM 1489 C C . THR A 1 194 ? 3.675 3.059 25.433 1.00 55.59 194 THR A C 1
ATOM 1491 O O . THR A 1 194 ? 4.062 2.873 26.586 1.00 55.59 194 THR A O 1
ATOM 1494 N N . GLU A 1 195 ? 2.378 3.117 25.127 1.00 63.31 195 GLU A N 1
ATOM 1495 C CA . GLU A 1 195 ? 1.315 3.118 26.136 1.00 63.31 195 GLU A CA 1
ATOM 1496 C C . GLU A 1 195 ? 0.470 1.837 26.068 1.00 63.31 195 GLU A C 1
ATOM 1498 O O . GLU A 1 195 ? -0.298 1.615 25.127 1.00 63.31 195 GLU A O 1
ATOM 1503 N N . GLU A 1 196 ? 0.596 0.989 27.096 1.00 73.38 196 GLU A N 1
ATOM 1504 C CA . GLU A 1 196 ? -0.393 -0.055 27.369 1.00 73.38 196 GLU A CA 1
ATOM 1505 C C . GLU A 1 196 ? -1.733 0.617 27.691 1.00 73.38 196 GLU A C 1
ATOM 1507 O O . GLU A 1 196 ? -1.848 1.367 28.662 1.00 73.38 196 GLU A O 1
ATOM 1512 N N . ILE A 1 197 ? -2.757 0.350 26.880 1.00 82.88 197 ILE A N 1
ATOM 1513 C CA . ILE A 1 197 ? -4.102 0.880 27.119 1.00 82.88 197 ILE A CA 1
ATOM 1514 C C . ILE A 1 197 ? -4.672 0.203 28.371 1.00 82.88 197 ILE A C 1
ATOM 1516 O O . ILE A 1 197 ? -4.900 -1.012 28.379 1.00 82.88 197 ILE A O 1
ATOM 1520 N N . GLU A 1 198 ? -4.924 0.986 29.426 1.00 84.06 198 GLU A N 1
ATOM 1521 C CA . GLU A 1 198 ? -5.482 0.471 30.681 1.00 84.06 198 GLU A CA 1
ATOM 1522 C C . GLU A 1 198 ? -6.886 -0.097 30.440 1.00 84.06 198 GLU A C 1
ATOM 1524 O O . GLU A 1 198 ? -7.781 0.570 29.915 1.00 84.06 198 GLU A O 1
ATOM 1529 N N . TYR A 1 199 ? -7.092 -1.349 30.851 1.00 86.31 199 TYR A N 1
ATOM 1530 C CA . TYR A 1 199 ? -8.407 -1.972 30.781 1.00 86.31 199 TYR A CA 1
ATOM 1531 C C . TYR A 1 199 ? -9.377 -1.265 31.745 1.00 86.31 199 TYR A C 1
ATOM 1533 O O . TYR A 1 199 ? -9.030 -1.054 32.914 1.00 86.31 199 TYR A O 1
ATOM 1541 N N . PRO A 1 200 ? -10.603 -0.919 31.310 1.00 88.50 200 PRO A N 1
ATOM 1542 C CA . PRO A 1 200 ? -11.535 -0.165 32.135 1.00 88.50 200 PRO A CA 1
ATOM 1543 C C . PRO A 1 200 ? -11.889 -0.935 33.410 1.00 88.50 200 PRO A C 1
ATOM 1545 O O . PRO A 1 200 ? -12.041 -2.159 33.418 1.00 88.50 200 PRO A O 1
ATOM 1548 N N . ARG A 1 201 ? -12.059 -0.210 34.519 1.00 86.00 201 ARG A N 1
ATOM 1549 C CA . ARG A 1 201 ? -12.486 -0.812 35.788 1.00 86.00 201 ARG A CA 1
ATOM 1550 C C . ARG A 1 201 ? -13.970 -1.139 35.728 1.00 86.00 201 ARG A C 1
ATOM 1552 O O . ARG A 1 201 ? -14.806 -0.242 35.800 1.00 86.00 201 ARG A O 1
ATOM 1559 N N . LEU A 1 202 ? -14.271 -2.429 35.624 1.00 87.31 202 LEU A N 1
ATOM 1560 C CA . LEU A 1 202 ? -15.637 -2.925 35.504 1.00 87.31 202 LEU A CA 1
ATOM 1561 C C . LEU A 1 202 ? -16.227 -3.281 36.873 1.00 87.31 202 LEU A C 1
ATOM 1563 O O . LEU A 1 202 ? -15.589 -3.969 37.673 1.00 87.31 202 LEU A O 1
ATOM 1567 N N . VAL A 1 203 ? -17.453 -2.825 37.129 1.00 87.44 203 VAL A N 1
ATOM 1568 C CA . VAL A 1 203 ? -18.234 -3.130 38.340 1.00 87.44 203 VAL A CA 1
ATOM 1569 C C . VAL A 1 203 ? -19.553 -3.811 37.967 1.00 87.44 203 VAL A C 1
ATOM 1571 O O . VAL A 1 203 ? -19.979 -4.738 38.656 1.00 87.44 203 VAL A O 1
ATOM 1574 N N . HIS A 1 204 ? -20.184 -3.383 36.874 1.00 86.50 204 HIS A N 1
ATOM 1575 C CA . HIS A 1 204 ? -21.482 -3.866 36.404 1.00 86.50 204 HIS A CA 1
ATOM 1576 C C . HIS A 1 204 ? -21.336 -4.885 35.267 1.00 86.50 204 HIS A C 1
ATOM 1578 O O . HIS A 1 204 ? -22.129 -5.825 35.184 1.00 86.50 204 HIS A O 1
ATOM 1584 N N . PHE A 1 205 ? -20.319 -4.749 34.412 1.00 86.75 205 PHE A N 1
ATOM 1585 C CA . PHE A 1 205 ? -20.033 -5.709 33.351 1.00 86.75 205 PHE A CA 1
ATOM 1586 C C . PHE A 1 205 ? -19.099 -6.825 33.823 1.00 86.75 205 PHE A C 1
ATOM 1588 O O . PHE A 1 205 ? -18.150 -6.633 34.581 1.00 86.75 205 PHE A O 1
ATOM 1595 N N . ASN A 1 206 ? -19.345 -8.036 33.324 1.00 86.19 206 ASN A N 1
ATOM 1596 C CA . ASN A 1 206 ? -18.451 -9.164 33.550 1.00 86.19 206 ASN A CA 1
ATOM 1597 C C . ASN A 1 206 ? -17.289 -9.118 32.547 1.00 86.19 206 ASN A C 1
ATOM 1599 O O . ASN A 1 206 ? -17.512 -9.303 31.351 1.00 86.19 206 ASN A O 1
ATOM 1603 N N . ALA A 1 207 ? -16.058 -8.948 33.037 1.00 86.12 207 ALA A N 1
ATOM 1604 C CA . ALA A 1 207 ? -14.861 -8.836 32.199 1.00 86.12 207 ALA A CA 1
ATOM 1605 C C . ALA A 1 207 ? -14.669 -10.018 31.229 1.00 86.12 207 ALA A C 1
ATOM 1607 O O . ALA A 1 207 ? -14.400 -9.811 30.050 1.00 86.12 207 ALA A O 1
ATOM 1608 N N . HIS A 1 208 ? -14.880 -11.261 31.678 1.00 83.75 208 HIS A N 1
ATOM 1609 C CA . HIS A 1 208 ? -14.715 -12.441 30.818 1.00 83.75 208 HIS A CA 1
ATOM 1610 C C . HIS A 1 208 ? -15.736 -12.489 29.680 1.00 83.75 208 HIS A C 1
ATOM 1612 O O . HIS A 1 208 ? -15.391 -12.836 28.553 1.00 83.75 208 HIS A O 1
ATOM 1618 N N . LYS A 1 209 ? -16.994 -12.132 29.960 1.00 86.62 209 LYS A N 1
ATOM 1619 C CA . LYS A 1 209 ? -18.021 -12.046 28.91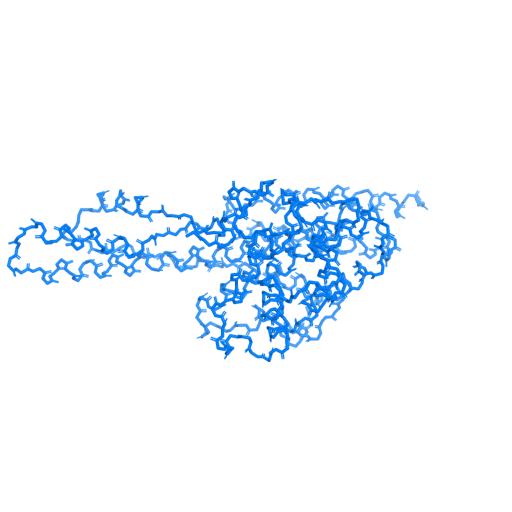3 1.00 86.62 209 LYS A CA 1
ATOM 1620 C C . LYS A 1 209 ? -17.756 -10.882 27.969 1.00 86.62 209 LYS A C 1
ATOM 1622 O O . LYS A 1 209 ? -18.041 -11.007 26.785 1.00 86.62 209 LYS A O 1
ATOM 1627 N N . LEU A 1 210 ? -17.201 -9.784 28.479 1.00 88.06 210 LEU A N 1
ATOM 1628 C CA . LEU A 1 210 ? -16.896 -8.619 27.665 1.00 88.06 210 LEU A CA 1
ATOM 1629 C C . LEU A 1 210 ? -15.830 -8.934 26.609 1.00 88.06 210 LEU A C 1
ATOM 1631 O O . LEU A 1 210 ? -16.024 -8.571 25.456 1.00 88.06 210 LEU A O 1
ATOM 1635 N N . HIS A 1 211 ? -14.787 -9.698 26.947 1.00 86.38 211 HIS A N 1
ATOM 1636 C CA . HIS A 1 211 ? -13.820 -10.179 25.950 1.00 86.38 211 HIS A CA 1
ATOM 1637 C C . HIS A 1 211 ? -14.486 -10.980 24.821 1.00 86.38 211 HIS A C 1
ATOM 1639 O O . HIS A 1 211 ? -14.224 -10.715 23.653 1.00 86.38 211 HIS A O 1
ATOM 1645 N N . ALA A 1 212 ? -15.417 -11.883 25.146 1.00 88.06 212 ALA A N 1
ATOM 1646 C CA . ALA A 1 212 ? -16.155 -12.635 24.126 1.00 88.06 212 ALA A CA 1
ATOM 1647 C C . ALA A 1 212 ? -17.041 -11.732 23.241 1.00 88.06 212 ALA A C 1
ATOM 1649 O O . ALA A 1 212 ? -17.225 -12.003 22.053 1.00 88.06 212 ALA A O 1
ATOM 1650 N N . VAL A 1 213 ? -17.586 -10.646 23.802 1.00 88.44 213 VAL A N 1
ATOM 1651 C CA . VAL A 1 213 ? -18.324 -9.633 23.031 1.00 88.44 213 VAL A CA 1
ATOM 1652 C C . VAL A 1 213 ? -17.376 -8.876 22.098 1.00 88.44 213 VAL A C 1
ATOM 1654 O O . VAL A 1 213 ? -17.686 -8.753 20.917 1.00 88.44 213 VAL A O 1
ATOM 1657 N N . PHE A 1 214 ? -16.204 -8.448 22.576 1.00 88.62 214 PHE A N 1
ATOM 1658 C CA . PHE A 1 214 ? -15.173 -7.830 21.734 1.00 88.62 214 PHE A CA 1
ATOM 1659 C C . PHE A 1 214 ? -14.751 -8.742 20.578 1.00 88.62 214 PHE A C 1
ATOM 1661 O O . PHE A 1 214 ? -14.710 -8.287 19.438 1.00 88.62 214 PHE A O 1
ATOM 1668 N N . ASP A 1 215 ? -14.520 -10.030 20.839 1.00 88.44 215 ASP A N 1
ATOM 1669 C CA . ASP A 1 215 ? -14.190 -11.006 19.794 1.00 88.44 215 ASP A CA 1
ATOM 1670 C C . ASP A 1 215 ? -15.303 -11.126 18.742 1.00 88.44 215 ASP A C 1
ATOM 1672 O O . ASP A 1 215 ? -15.022 -11.275 17.555 1.00 88.44 215 ASP A O 1
ATOM 1676 N N . THR A 1 216 ? -16.568 -11.004 19.157 1.00 89.25 216 THR A N 1
ATOM 1677 C CA . THR A 1 216 ? -17.726 -11.013 18.245 1.00 89.25 216 THR A CA 1
ATOM 1678 C C . THR A 1 216 ? -17.801 -9.735 17.404 1.00 89.25 216 THR A C 1
ATOM 1680 O O . THR A 1 216 ? -18.246 -9.777 16.259 1.00 89.25 216 THR A O 1
ATOM 1683 N N . CYS A 1 217 ? -17.352 -8.604 17.95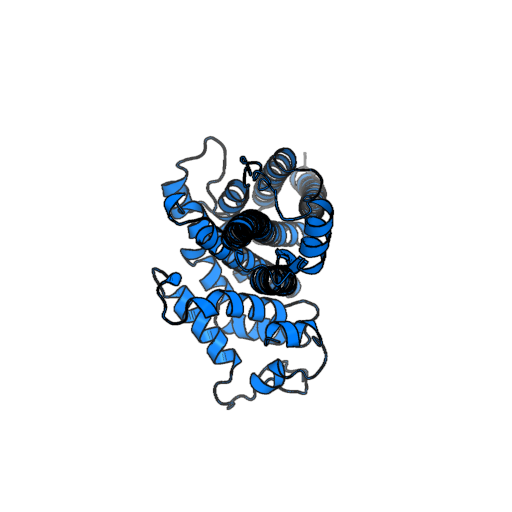1 1.00 91.19 217 CYS A N 1
ATOM 1684 C CA . CYS A 1 217 ? -17.273 -7.325 17.244 1.00 91.19 217 CYS A CA 1
ATOM 1685 C C . CYS A 1 217 ? -15.996 -7.179 16.407 1.00 91.19 217 CYS A C 1
ATOM 1687 O O . CYS A 1 217 ? -15.822 -6.159 15.739 1.00 91.19 217 CYS A O 1
ATOM 1689 N N . LYS A 1 218 ? -15.078 -8.150 16.454 1.00 90.44 218 LYS A N 1
ATOM 1690 C CA . LYS A 1 218 ? -13.830 -8.087 15.705 1.00 90.44 218 LYS A CA 1
ATOM 1691 C C . LYS A 1 218 ? -14.118 -8.258 14.219 1.00 90.44 218 LYS A C 1
ATOM 1693 O O . LYS A 1 218 ? -14.601 -9.290 13.761 1.00 90.44 218 LYS A O 1
ATOM 1698 N N . THR A 1 219 ? -13.763 -7.238 13.459 1.00 85.56 219 THR A N 1
ATOM 1699 C CA . THR A 1 219 ? -13.833 -7.215 12.004 1.00 85.56 219 THR A CA 1
ATOM 1700 C C . THR A 1 219 ? -12.437 -6.986 11.444 1.00 85.56 219 THR A C 1
ATOM 1702 O O . THR A 1 219 ? -11.518 -6.552 12.141 1.00 85.56 219 THR A O 1
ATOM 1705 N N . THR A 1 220 ? -12.242 -7.330 10.180 1.00 81.44 220 THR A N 1
ATOM 1706 C CA . THR A 1 220 ? -11.075 -6.872 9.434 1.00 81.44 220 THR A CA 1
ATOM 1707 C C . THR A 1 220 ? -11.539 -5.749 8.538 1.00 81.44 220 THR A C 1
ATOM 1709 O O . THR A 1 220 ? -12.524 -5.869 7.808 1.00 81.44 220 THR A O 1
ATOM 1712 N N . THR A 1 221 ? -10.844 -4.625 8.619 1.00 73.50 221 THR A N 1
ATOM 1713 C CA . THR A 1 221 ? -10.994 -3.596 7.608 1.00 73.50 221 THR A CA 1
ATOM 1714 C C . THR A 1 221 ? -10.550 -4.159 6.264 1.00 73.50 221 THR A C 1
ATOM 1716 O O . THR A 1 221 ? -9.769 -5.101 6.157 1.00 73.50 221 THR A O 1
ATOM 1719 N N . VAL A 1 222 ? -10.990 -3.492 5.217 1.00 61.34 222 VAL A N 1
ATOM 1720 C CA . VAL A 1 222 ? -10.547 -3.643 3.827 1.00 61.34 222 VAL A CA 1
ATOM 1721 C C . VAL A 1 222 ? -9.027 -3.535 3.597 1.00 61.34 222 VAL A C 1
ATOM 1723 O O . VAL A 1 222 ? -8.557 -3.880 2.515 1.00 61.34 222 VAL A O 1
ATOM 1726 N N . PHE A 1 223 ? -8.256 -3.084 4.593 1.00 59.72 223 PHE A N 1
ATOM 1727 C CA . PHE A 1 223 ? -6.787 -3.090 4.602 1.00 59.72 223 PHE A CA 1
ATOM 1728 C C . PHE A 1 223 ? -6.187 -4.303 5.309 1.00 59.72 223 PHE A C 1
ATOM 1730 O O . PHE A 1 223 ? -4.998 -4.322 5.604 1.00 59.72 223 PHE A O 1
ATOM 1737 N N . ASN A 1 224 ? -7.017 -5.294 5.634 1.00 69.81 224 ASN A N 1
ATOM 1738 C CA . ASN A 1 224 ? -6.654 -6.427 6.473 1.00 69.81 224 ASN A CA 1
ATOM 1739 C C . ASN A 1 224 ? -6.192 -6.022 7.891 1.00 69.81 224 ASN A C 1
ATOM 1741 O O . ASN A 1 224 ? -5.588 -6.819 8.602 1.00 69.81 224 ASN A O 1
ATOM 1745 N N . ILE A 1 225 ? -6.513 -4.795 8.324 1.00 81.00 225 ILE A N 1
ATOM 1746 C CA . ILE A 1 225 ? -6.260 -4.318 9.687 1.00 81.00 225 ILE A CA 1
ATOM 1747 C C . ILE A 1 225 ? -7.430 -4.770 10.551 1.00 81.00 225 ILE A C 1
ATOM 1749 O O . ILE A 1 225 ? -8.577 -4.426 10.259 1.00 81.00 225 ILE A O 1
ATOM 1753 N N . ALA A 1 226 ? -7.155 -5.533 11.604 1.00 84.69 226 ALA A N 1
ATOM 1754 C CA . ALA A 1 226 ? -8.174 -5.911 12.574 1.00 84.69 226 ALA A CA 1
ATOM 1755 C C . ALA A 1 226 ? -8.672 -4.674 13.338 1.00 84.69 226 ALA A C 1
ATOM 1757 O O . ALA A 1 226 ? -7.865 -3.885 13.819 1.00 84.69 226 ALA A O 1
ATOM 1758 N N . GLN A 1 227 ? -9.988 -4.520 13.466 1.00 88.94 227 GLN A N 1
ATOM 1759 C CA . GLN A 1 227 ? -10.631 -3.460 14.246 1.00 88.94 227 GLN A CA 1
ATOM 1760 C C . GLN A 1 227 ? -11.921 -3.974 14.889 1.00 88.94 227 GLN A C 1
ATOM 1762 O O . GLN A 1 227 ? -12.556 -4.905 14.396 1.00 88.94 227 GLN A O 1
ATOM 1767 N N . TYR A 1 228 ? -12.331 -3.356 15.988 1.00 91.44 228 TYR A N 1
ATOM 1768 C CA . TYR A 1 228 ? -13.612 -3.620 16.632 1.00 91.44 228 TYR A CA 1
ATOM 1769 C C . TYR A 1 228 ? -14.698 -2.709 16.061 1.00 91.44 228 TYR A C 1
ATOM 1771 O O . TYR A 1 228 ? -14.516 -1.494 15.996 1.00 91.44 228 TYR A O 1
ATOM 1779 N N . ASP A 1 229 ? -15.840 -3.278 15.683 1.00 92.56 229 ASP A N 1
ATOM 1780 C CA . ASP A 1 229 ? -17.028 -2.505 15.322 1.00 92.56 229 ASP A CA 1
ATOM 1781 C C . ASP A 1 229 ? -17.626 -1.865 16.586 1.00 92.56 229 ASP A C 1
ATOM 1783 O O . ASP A 1 229 ? -18.318 -2.513 17.378 1.00 92.56 229 ASP A O 1
ATOM 1787 N N . ILE A 1 230 ? -17.301 -0.587 16.801 1.00 93.69 230 ILE A N 1
ATOM 1788 C CA . ILE A 1 230 ? -17.714 0.178 17.985 1.00 93.69 230 ILE A CA 1
ATOM 1789 C C . ILE A 1 230 ? -19.221 0.452 17.972 1.00 93.69 230 ILE A C 1
ATOM 1791 O O . ILE A 1 230 ? -19.844 0.477 19.034 1.00 93.69 230 ILE A O 1
ATOM 1795 N N . GLU A 1 231 ? -19.829 0.614 16.795 1.00 93.31 231 GLU A N 1
ATOM 1796 C CA . GLU A 1 231 ? -21.271 0.839 16.676 1.00 93.31 231 GLU A CA 1
ATOM 1797 C C . GLU A 1 231 ? -22.039 -0.431 17.054 1.00 93.31 231 GLU A C 1
ATOM 1799 O O . GLU A 1 231 ? -22.984 -0.386 17.851 1.00 93.31 231 GLU A O 1
ATOM 1804 N N . TYR A 1 232 ? -21.578 -1.583 16.567 1.00 93.44 232 TYR A N 1
ATOM 1805 C CA . TYR A 1 232 ? -22.142 -2.871 16.942 1.00 93.44 232 TYR A CA 1
ATOM 1806 C C . TYR A 1 232 ? -21.903 -3.198 18.421 1.00 93.44 232 TYR A C 1
ATOM 1808 O O . TYR A 1 232 ? -22.827 -3.641 19.107 1.00 93.44 232 TYR A O 1
ATOM 1816 N N . LEU A 1 233 ? -20.710 -2.906 18.953 1.00 93.81 233 LEU A N 1
ATOM 1817 C CA . LEU A 1 233 ? -20.411 -3.041 20.381 1.00 93.81 233 LEU A CA 1
ATOM 1818 C C . LEU A 1 233 ? -21.364 -2.192 21.235 1.00 93.81 233 LEU A C 1
ATOM 1820 O O . LEU A 1 233 ? -21.958 -2.703 22.184 1.00 93.81 233 LEU A O 1
ATOM 1824 N N . HIS A 1 234 ? -21.573 -0.925 20.871 1.00 95.50 234 HIS A N 1
ATOM 1825 C CA . HIS A 1 234 ? -22.517 -0.038 21.549 1.00 95.50 234 HIS A CA 1
ATOM 1826 C C . HIS A 1 234 ? -23.950 -0.584 21.504 1.00 95.50 234 HIS A C 1
ATOM 1828 O O . HIS A 1 234 ? -24.636 -0.598 22.530 1.00 95.50 234 HIS A O 1
ATOM 1834 N N . ALA A 1 235 ? -24.398 -1.094 20.352 1.00 94.75 235 ALA A N 1
ATOM 1835 C CA . ALA A 1 235 ? -25.718 -1.704 20.213 1.00 94.75 235 ALA A CA 1
ATOM 1836 C C . ALA A 1 235 ? -25.891 -2.941 21.115 1.00 94.75 235 ALA A C 1
ATOM 1838 O O . ALA A 1 235 ? -26.934 -3.089 21.760 1.00 94.75 235 ALA A O 1
ATOM 1839 N N . LEU A 1 236 ? -24.875 -3.808 21.204 1.00 93.44 236 LEU A N 1
ATOM 1840 C CA . LEU A 1 236 ? -24.895 -4.978 22.085 1.00 93.44 236 LEU A CA 1
ATOM 1841 C C . LEU A 1 236 ? -24.942 -4.571 23.561 1.00 93.44 236 LEU A C 1
ATOM 1843 O O . LEU A 1 236 ? -25.807 -5.053 24.291 1.00 93.44 236 LEU A O 1
ATOM 1847 N N . LEU A 1 237 ? -24.073 -3.654 23.995 1.00 92.75 237 LEU A N 1
ATOM 1848 C CA . LEU A 1 237 ? -24.029 -3.189 25.386 1.00 92.75 237 LEU A CA 1
ATOM 1849 C C . LEU A 1 237 ? -25.331 -2.490 25.791 1.00 92.75 237 LEU A C 1
ATOM 1851 O O . LEU A 1 237 ? -25.886 -2.789 26.849 1.00 92.75 237 LEU A O 1
ATOM 1855 N N . THR A 1 238 ? -25.879 -1.645 24.915 1.00 93.56 238 THR A N 1
ATOM 1856 C CA . THR A 1 238 ? -27.170 -0.978 25.134 1.00 93.56 238 THR A CA 1
ATOM 1857 C C . THR A 1 238 ? -28.291 -1.997 25.310 1.00 93.56 238 THR A C 1
ATOM 1859 O O . THR A 1 238 ? -29.102 -1.882 26.231 1.00 93.56 238 THR A O 1
ATOM 1862 N N . ARG A 1 239 ? -28.333 -3.030 24.458 1.00 91.88 239 ARG A N 1
ATOM 1863 C CA . ARG A 1 239 ? -29.338 -4.094 24.554 1.00 91.88 239 ARG A CA 1
ATOM 1864 C C . ARG A 1 239 ? -29.261 -4.817 25.895 1.00 91.88 239 ARG A C 1
ATOM 1866 O O . ARG A 1 239 ? -30.300 -5.073 26.501 1.00 91.88 239 ARG A O 1
ATOM 1873 N N . GLU A 1 240 ? -28.054 -5.131 26.359 1.00 89.88 240 GLU A N 1
ATOM 1874 C CA . GLU A 1 240 ? -27.858 -5.810 27.640 1.00 89.88 240 GLU A CA 1
ATOM 1875 C C . GLU A 1 240 ? -28.279 -4.921 28.820 1.00 89.88 240 GLU A C 1
ATOM 1877 O O . GLU A 1 240 ? -29.023 -5.393 29.678 1.00 89.88 240 GLU A O 1
ATOM 1882 N N . ILE A 1 241 ? -27.933 -3.626 28.831 1.00 90.94 241 ILE A N 1
ATOM 1883 C CA . ILE A 1 241 ? -28.385 -2.682 29.872 1.00 90.94 241 ILE A CA 1
ATOM 1884 C C . ILE A 1 241 ? -29.916 -2.606 29.910 1.00 90.94 241 ILE A C 1
ATOM 1886 O O . ILE A 1 241 ? -30.516 -2.779 30.972 1.00 90.94 241 ILE A O 1
ATOM 1890 N N . VAL A 1 242 ? -30.569 -2.415 28.760 1.00 91.44 242 VAL A N 1
ATOM 1891 C CA . VAL A 1 242 ? -32.038 -2.324 28.670 1.00 91.44 242 VAL A CA 1
ATOM 1892 C C . VAL A 1 242 ? -32.712 -3.626 29.118 1.00 91.44 242 VAL A C 1
ATOM 1894 O O . VAL A 1 242 ? -33.767 -3.591 29.753 1.00 91.44 242 VAL A O 1
ATOM 1897 N N . SER A 1 243 ? -32.094 -4.780 28.849 1.00 89.69 243 SER A N 1
ATOM 1898 C CA . SER A 1 243 ? -32.635 -6.088 29.237 1.00 89.69 243 SER A CA 1
ATOM 1899 C C . SER A 1 243 ? -32.724 -6.300 30.753 1.00 89.69 243 SER A C 1
ATOM 1901 O O . SER A 1 243 ? -33.544 -7.099 31.203 1.00 89.69 243 SER A O 1
ATOM 1903 N N . THR A 1 244 ? -31.940 -5.558 31.546 1.00 87.50 244 THR A N 1
ATOM 1904 C CA . THR A 1 244 ? -31.969 -5.644 33.016 1.00 87.50 244 THR A CA 1
ATOM 1905 C C . THR A 1 244 ? -33.256 -5.094 33.632 1.00 87.50 244 THR A C 1
ATOM 1907 O O . THR A 1 244 ? -33.563 -5.429 34.774 1.00 87.50 244 THR A O 1
ATOM 1910 N N . GLN A 1 245 ? -34.003 -4.258 32.895 1.00 85.88 245 GLN A N 1
ATOM 1911 C CA . GLN A 1 245 ? -35.192 -3.542 33.377 1.00 85.88 245 GLN A CA 1
ATOM 1912 C C . GLN A 1 245 ? -34.949 -2.712 34.657 1.00 85.88 245 GLN A C 1
ATOM 1914 O O . GLN A 1 245 ? -35.889 -2.427 35.398 1.00 85.88 245 GLN A O 1
ATOM 1919 N N . ALA A 1 246 ? -33.699 -2.321 34.930 1.00 85.56 246 ALA A N 1
ATOM 1920 C CA . ALA A 1 246 ? -33.356 -1.484 36.074 1.00 85.56 246 ALA A CA 1
ATOM 1921 C C . ALA A 1 246 ? -33.867 -0.042 35.890 1.00 85.56 246 ALA A C 1
ATOM 1923 O O . ALA A 1 246 ? -33.742 0.534 34.810 1.00 85.56 246 ALA A O 1
ATOM 1924 N N . GLU A 1 247 ? -34.412 0.556 36.955 1.00 80.81 247 GLU A N 1
ATOM 1925 C CA . GLU A 1 247 ? -34.893 1.949 36.940 1.00 80.81 247 GLU A CA 1
ATOM 1926 C C . GLU A 1 247 ? -33.741 2.968 36.865 1.00 80.81 247 GLU A C 1
ATOM 1928 O O . GLU A 1 247 ? -33.883 4.010 36.226 1.00 80.81 247 GLU A O 1
ATOM 1933 N N . ASP A 1 248 ? -32.590 2.657 37.472 1.00 88.31 248 ASP A N 1
ATOM 1934 C CA . ASP A 1 248 ? -31.366 3.459 37.392 1.00 88.31 248 ASP A CA 1
ATOM 1935 C C . ASP A 1 248 ? -30.278 2.699 36.625 1.00 88.31 248 ASP A C 1
ATOM 1937 O O . ASP A 1 248 ? -29.749 1.686 37.084 1.00 88.31 248 ASP A O 1
ATOM 1941 N N . THR A 1 249 ? -29.946 3.205 35.438 1.00 89.88 249 THR A N 1
ATOM 1942 C CA . THR A 1 249 ? -28.905 2.659 34.553 1.00 89.88 249 THR A CA 1
ATOM 1943 C C . THR A 1 249 ? -27.689 3.578 34.443 1.00 89.88 249 THR A C 1
ATOM 1945 O O . THR A 1 249 ? -26.777 3.312 33.663 1.00 89.88 249 THR A O 1
ATOM 1948 N N . THR A 1 250 ? -27.629 4.662 35.224 1.00 90.12 250 THR A N 1
ATOM 1949 C CA . THR A 1 250 ? -26.606 5.709 35.070 1.00 90.12 250 THR A CA 1
ATOM 1950 C C . THR A 1 250 ? -25.182 5.187 35.252 1.00 90.12 250 THR A C 1
ATOM 1952 O O . THR A 1 250 ? -24.297 5.524 34.466 1.00 90.12 250 THR A O 1
ATOM 1955 N N . ALA A 1 251 ? -24.952 4.332 36.250 1.00 88.94 251 ALA A N 1
ATOM 1956 C CA . ALA A 1 251 ? -23.640 3.746 36.508 1.00 88.94 251 ALA A CA 1
ATOM 1957 C C . ALA A 1 251 ? -23.212 2.757 35.408 1.00 88.94 251 ALA A C 1
ATOM 1959 O O . ALA A 1 251 ? -22.061 2.789 34.976 1.00 88.94 251 ALA A O 1
ATOM 1960 N N . ALA A 1 252 ? -24.147 1.946 34.901 1.00 89.25 252 ALA A N 1
ATOM 1961 C CA . ALA A 1 252 ? -23.894 1.021 33.797 1.00 89.25 252 ALA A CA 1
ATOM 1962 C C . ALA A 1 252 ? -23.614 1.759 32.476 1.00 89.25 252 ALA A C 1
ATOM 1964 O O . ALA A 1 252 ? -22.730 1.353 31.729 1.00 89.25 252 ALA A O 1
ATOM 1965 N N . ASN A 1 253 ? -24.303 2.877 32.217 1.00 91.81 253 ASN A N 1
ATOM 1966 C CA . ASN A 1 253 ? -24.052 3.713 31.041 1.00 91.81 253 ASN A CA 1
ATOM 1967 C C . ASN A 1 253 ? -22.656 4.354 31.080 1.00 91.81 253 ASN A C 1
ATOM 1969 O O . ASN A 1 253 ? -21.965 4.354 30.068 1.00 91.81 253 ASN A O 1
ATOM 1973 N N . ARG A 1 254 ? -22.192 4.826 32.246 1.00 92.31 254 ARG A N 1
ATOM 1974 C CA . ARG A 1 254 ? -20.810 5.329 32.399 1.00 92.31 254 ARG A CA 1
ATOM 1975 C C . ARG A 1 254 ? -19.763 4.240 32.183 1.00 92.31 254 ARG A C 1
ATOM 1977 O O . ARG A 1 254 ? -18.710 4.493 31.610 1.00 92.31 254 ARG A O 1
ATOM 1984 N N . GLU A 1 255 ? -20.037 3.028 32.656 1.00 92.75 255 GLU A N 1
ATOM 1985 C CA . GLU A 1 255 ? -19.143 1.892 32.430 1.00 92.75 255 GLU A CA 1
ATOM 1986 C C . GLU A 1 255 ? -19.121 1.486 30.950 1.00 92.75 255 GLU A C 1
ATOM 1988 O O . GLU A 1 255 ? -18.056 1.198 30.414 1.00 92.75 255 GLU A O 1
ATOM 1993 N N . MET A 1 256 ? -20.268 1.545 30.264 1.00 94.19 256 MET A N 1
ATOM 1994 C CA . MET A 1 256 ? -20.355 1.359 28.814 1.00 94.19 256 MET A CA 1
ATOM 1995 C C . MET A 1 256 ? -19.536 2.414 28.063 1.00 94.19 256 MET A C 1
ATOM 1997 O O . MET A 1 256 ? -18.780 2.047 27.172 1.00 94.19 256 MET A O 1
ATOM 2001 N N . GLU A 1 257 ? -19.628 3.695 28.432 1.00 94.12 257 GLU A N 1
ATOM 2002 C CA . GLU A 1 257 ? -18.788 4.755 27.854 1.00 94.12 257 GLU A CA 1
ATOM 2003 C C . GLU A 1 257 ? -17.295 4.434 28.011 1.00 94.12 257 GLU A C 1
ATOM 2005 O O . GLU A 1 257 ? -16.557 4.495 27.033 1.00 94.12 257 GLU A O 1
ATOM 2010 N N . ALA A 1 258 ? -16.853 4.004 29.198 1.00 93.06 258 ALA A N 1
ATOM 2011 C CA . ALA A 1 258 ? -15.458 3.617 29.429 1.00 93.06 258 ALA A CA 1
ATOM 2012 C C . ALA A 1 258 ? -15.017 2.417 28.566 1.00 93.06 258 ALA A C 1
ATOM 2014 O O . ALA A 1 258 ? -13.896 2.394 28.062 1.00 93.06 258 ALA A O 1
ATOM 2015 N N . VAL A 1 259 ? -15.901 1.434 28.366 1.00 93.62 259 VAL A N 1
ATOM 2016 C CA . VAL A 1 259 ? -15.656 0.286 27.479 1.00 93.62 259 VAL A CA 1
ATOM 2017 C C . VAL A 1 259 ? -15.550 0.710 26.015 1.00 93.62 259 VAL A C 1
ATOM 2019 O O . VAL A 1 259 ? -14.686 0.208 25.296 1.00 93.62 259 VAL A O 1
ATOM 2022 N N . LEU A 1 260 ? -16.408 1.626 25.562 1.00 94.62 260 LEU A N 1
ATOM 2023 C CA . LEU A 1 260 ? -16.364 2.137 24.193 1.00 94.62 260 LEU A CA 1
ATOM 2024 C C . LEU A 1 260 ? -15.095 2.955 23.952 1.00 94.62 260 LEU A C 1
ATOM 2026 O O . LEU A 1 260 ? -14.451 2.738 22.931 1.00 94.62 260 LEU A O 1
ATOM 2030 N N . THR A 1 261 ? -14.692 3.801 24.907 1.00 92.88 261 THR A N 1
ATOM 2031 C CA . THR A 1 261 ? -13.421 4.542 24.856 1.00 92.88 261 THR A CA 1
ATOM 2032 C C . THR A 1 261 ? -12.227 3.594 24.763 1.00 92.88 261 THR A C 1
ATOM 2034 O O . THR A 1 261 ? -11.390 3.734 23.877 1.00 92.88 261 THR A O 1
ATOM 2037 N N . TYR A 1 262 ? -12.197 2.552 25.599 1.00 92.25 262 TYR A N 1
ATOM 2038 C CA . TYR A 1 262 ? -11.170 1.511 25.521 1.00 92.25 262 TYR A CA 1
ATOM 2039 C C . TYR A 1 262 ? -11.114 0.856 24.128 1.00 92.25 262 TYR A C 1
ATOM 2041 O O . TYR A 1 262 ? -10.041 0.687 23.550 1.00 92.25 262 TYR A O 1
ATOM 2049 N N . GLY A 1 263 ? -12.275 0.532 23.547 1.00 91.62 263 GLY A N 1
ATOM 2050 C CA . GLY A 1 263 ? -12.362 -0.011 22.191 1.00 91.62 263 GLY A CA 1
ATOM 2051 C C . GLY A 1 263 ? -11.871 0.960 21.110 1.00 91.62 263 GLY A C 1
ATOM 2052 O O . GLY A 1 263 ? -11.173 0.540 20.184 1.00 91.62 263 GLY A O 1
ATOM 2053 N N . THR A 1 264 ? -12.200 2.252 21.218 1.00 90.94 264 THR A N 1
ATOM 2054 C CA . THR A 1 264 ? -11.731 3.274 20.270 1.00 90.94 264 THR A CA 1
ATOM 2055 C C . THR A 1 264 ? -10.225 3.493 20.358 1.00 90.94 264 THR A C 1
ATOM 2057 O O . THR A 1 264 ? -9.584 3.625 19.315 1.00 90.94 264 THR A O 1
ATOM 2060 N N . ASP A 1 265 ? -9.653 3.455 21.562 1.00 89.44 265 ASP A N 1
ATOM 2061 C CA . ASP A 1 265 ? -8.213 3.621 21.775 1.00 89.44 265 ASP A CA 1
ATOM 2062 C C . ASP A 1 265 ? -7.435 2.440 21.182 1.00 89.44 265 ASP A C 1
ATOM 2064 O O . ASP A 1 265 ? -6.449 2.636 20.466 1.00 89.44 265 ASP A O 1
ATOM 2068 N N . ILE A 1 266 ? -7.928 1.206 21.370 1.00 89.25 266 ILE A N 1
ATOM 2069 C CA . ILE A 1 266 ? -7.327 0.032 20.723 1.00 89.25 266 ILE A CA 1
ATOM 2070 C C . ILE A 1 266 ? -7.419 0.148 19.201 1.00 89.25 266 ILE A C 1
ATOM 2072 O O . ILE A 1 266 ? -6.438 -0.107 18.503 1.00 89.25 266 ILE A O 1
ATOM 2076 N N . ASN A 1 267 ? -8.574 0.545 18.661 1.00 89.44 267 ASN A N 1
ATOM 2077 C CA . ASN A 1 267 ? -8.728 0.724 17.218 1.00 89.44 267 ASN A CA 1
ATOM 2078 C C . ASN A 1 267 ? -7.760 1.768 16.653 1.00 89.44 267 ASN A C 1
ATOM 2080 O O . ASN A 1 267 ? -7.274 1.580 15.537 1.00 89.44 267 ASN A O 1
ATOM 2084 N N . ALA A 1 268 ? -7.467 2.838 17.398 1.00 86.44 268 ALA A N 1
ATOM 2085 C CA . ALA A 1 268 ? -6.487 3.843 17.002 1.00 86.44 268 ALA A CA 1
ATOM 2086 C C . ALA A 1 268 ? -5.066 3.257 16.946 1.00 86.44 268 ALA A C 1
ATOM 2088 O O . ALA A 1 268 ? -4.376 3.460 15.947 1.00 86.44 268 ALA A O 1
ATOM 2089 N N . GLN A 1 269 ? -4.655 2.470 17.949 1.00 86.25 269 GLN A N 1
ATOM 2090 C CA . GLN A 1 269 ? -3.358 1.778 17.929 1.00 86.25 269 GLN A CA 1
ATOM 2091 C C . GLN A 1 269 ? -3.263 0.760 16.783 1.00 86.25 269 GLN A C 1
ATOM 2093 O O . GLN A 1 269 ? -2.270 0.733 16.055 1.00 86.25 269 GLN A O 1
ATOM 2098 N N . LEU A 1 270 ? -4.309 -0.049 16.573 1.00 87.31 270 LEU A N 1
ATOM 2099 C CA . LEU A 1 270 ? -4.365 -1.019 15.473 1.00 87.31 270 LEU A CA 1
ATOM 2100 C C . LEU A 1 270 ? -4.312 -0.327 14.105 1.00 87.31 270 LEU A C 1
ATOM 2102 O O .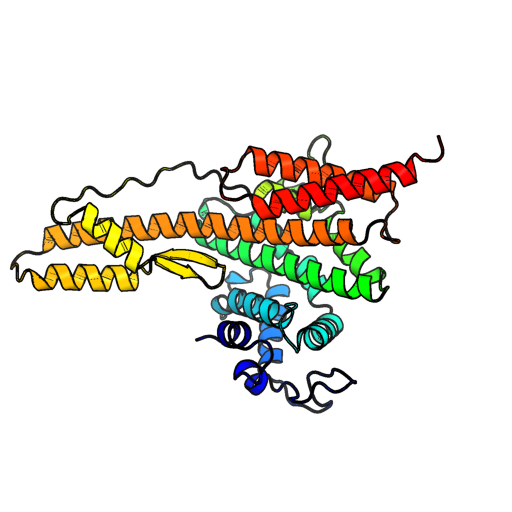 LEU A 1 270 ? -3.617 -0.799 13.207 1.00 87.31 270 LEU A O 1
ATOM 2106 N N . LEU A 1 271 ? -4.997 0.812 13.954 1.00 87.81 271 LEU A N 1
ATOM 2107 C CA . LEU A 1 271 ? -4.962 1.615 12.734 1.00 87.81 271 LEU A CA 1
ATOM 2108 C C . LEU A 1 271 ? -3.562 2.172 12.461 1.00 87.81 271 LEU A C 1
ATOM 2110 O O . LEU A 1 271 ? -3.084 2.057 11.337 1.00 87.81 271 LEU A O 1
ATOM 2114 N N . GLN A 1 272 ? -2.897 2.738 13.471 1.00 86.50 272 GLN A N 1
ATOM 2115 C CA . GLN A 1 272 ? -1.531 3.250 13.332 1.00 86.50 272 GLN A CA 1
ATOM 2116 C C . GLN A 1 272 ? -0.554 2.154 12.915 1.00 86.50 272 GLN A C 1
ATOM 2118 O O . GLN A 1 272 ? 0.242 2.352 11.996 1.00 86.50 272 GLN A O 1
ATOM 2123 N N . ARG A 1 273 ? -0.644 0.993 13.569 1.00 85.38 273 ARG A N 1
ATOM 2124 C CA . ARG A 1 273 ? 0.184 -0.180 13.287 1.00 85.38 273 ARG A CA 1
ATOM 2125 C C . ARG A 1 273 ? -0.010 -0.661 11.851 1.00 85.38 273 ARG A C 1
ATOM 2127 O O . ARG A 1 273 ? 0.944 -0.697 11.079 1.00 85.38 273 ARG A O 1
ATOM 2134 N N . GLY A 1 274 ? -1.259 -0.897 11.455 1.00 86.75 274 GLY A N 1
ATOM 2135 C CA . GLY A 1 274 ? -1.587 -1.336 10.101 1.00 86.75 274 GLY A CA 1
ATOM 2136 C C . GLY A 1 274 ? -1.251 -0.302 9.018 1.00 86.75 274 GLY A C 1
ATOM 2137 O O . GLY A 1 274 ? -0.817 -0.659 7.925 1.00 86.75 274 GLY A O 1
ATOM 2138 N N . ALA A 1 275 ? -1.381 0.994 9.313 1.00 88.81 275 ALA A N 1
ATOM 2139 C CA . ALA A 1 275 ? -0.965 2.058 8.404 1.00 88.81 275 ALA A CA 1
ATOM 2140 C C . ALA A 1 275 ? 0.554 2.085 8.188 1.00 88.81 275 ALA A C 1
ATOM 2142 O O . ALA A 1 275 ? 1.024 2.278 7.065 1.00 88.81 275 ALA A O 1
ATOM 2143 N N . SER A 1 276 ? 1.323 1.872 9.255 1.00 88.38 276 SER A N 1
ATOM 2144 C CA . SER A 1 276 ? 2.775 1.730 9.190 1.00 88.38 276 SER A CA 1
ATOM 2145 C C . SER A 1 276 ? 3.202 0.487 8.417 1.00 88.38 276 SER A C 1
ATOM 2147 O O . SER A 1 276 ? 4.048 0.590 7.531 1.00 88.38 276 SER A O 1
ATOM 2149 N N . GLU A 1 277 ? 2.576 -0.662 8.672 1.00 87.50 277 GLU A N 1
ATOM 2150 C CA . GLU A 1 277 ? 2.800 -1.887 7.898 1.00 87.50 277 GLU A CA 1
ATOM 2151 C C . GLU A 1 277 ? 2.518 -1.678 6.409 1.00 87.50 277 GLU A C 1
ATOM 2153 O O . GLU A 1 277 ? 3.303 -2.105 5.564 1.00 87.50 277 GLU A O 1
ATOM 2158 N N . GLN A 1 278 ? 1.439 -0.966 6.071 1.00 89.12 278 GLN A N 1
ATOM 2159 C CA . GLN A 1 278 ? 1.094 -0.657 4.686 1.00 89.12 278 GLN A CA 1
ATOM 2160 C C . GLN A 1 278 ? 2.159 0.220 4.008 1.00 89.12 278 GLN A C 1
ATOM 2162 O O . GLN A 1 278 ? 2.499 -0.012 2.845 1.00 89.12 278 GLN A O 1
ATOM 2167 N N . LEU A 1 279 ? 2.714 1.206 4.720 1.00 92.31 279 LEU A N 1
ATOM 2168 C CA . LEU A 1 279 ? 3.809 2.031 4.206 1.00 92.31 279 LEU A CA 1
ATOM 2169 C C . LEU A 1 279 ? 5.074 1.192 3.965 1.00 92.31 279 LEU A C 1
ATOM 2171 O O . LEU A 1 279 ? 5.655 1.254 2.880 1.00 92.31 279 LEU A O 1
ATOM 2175 N N . VAL A 1 280 ? 5.461 0.358 4.936 1.00 91.94 280 VAL A N 1
ATOM 2176 C CA . VAL A 1 280 ? 6.620 -0.549 4.829 1.00 91.94 280 VAL A CA 1
ATOM 2177 C C . VAL A 1 280 ? 6.438 -1.553 3.697 1.00 91.94 280 VAL A C 1
ATOM 2179 O O . VAL A 1 280 ? 7.366 -1.798 2.925 1.00 91.94 280 VAL A O 1
ATOM 2182 N N . SER A 1 281 ? 5.240 -2.116 3.557 1.00 91.75 281 SER A N 1
ATOM 2183 C CA . SER A 1 281 ? 4.876 -3.017 2.464 1.00 91.75 281 SER A CA 1
ATOM 2184 C C . SER A 1 281 ? 5.065 -2.337 1.102 1.00 91.75 281 SER A C 1
ATOM 2186 O O . SER A 1 281 ? 5.683 -2.908 0.201 1.00 91.75 281 SER A O 1
ATOM 2188 N N . GLY A 1 282 ? 4.650 -1.073 0.972 1.00 93.81 282 GLY A N 1
ATOM 2189 C CA . GLY A 1 282 ? 4.891 -0.263 -0.222 1.00 93.81 282 GLY A CA 1
ATOM 2190 C C . GLY A 1 282 ? 6.383 -0.060 -0.521 1.00 93.81 282 GLY A C 1
ATOM 2191 O O . GLY A 1 282 ? 6.829 -0.321 -1.643 1.00 93.81 282 GLY A O 1
ATOM 2192 N N . CYS A 1 283 ? 7.179 0.335 0.480 1.00 95.38 283 CYS A N 1
ATOM 2193 C CA . CYS A 1 283 ? 8.630 0.509 0.329 1.00 95.38 283 CYS A CA 1
ATOM 2194 C C . CYS A 1 283 ? 9.324 -0.801 -0.081 1.00 95.38 283 CYS A C 1
ATOM 2196 O O . CYS A 1 283 ? 10.098 -0.852 -1.041 1.00 95.38 283 CYS A O 1
ATOM 2198 N N . THR A 1 284 ? 9.017 -1.890 0.624 1.00 94.94 284 THR A N 1
ATOM 2199 C CA . THR A 1 284 ? 9.603 -3.211 0.369 1.00 94.94 284 THR A CA 1
ATOM 2200 C C . THR A 1 284 ? 9.171 -3.792 -0.974 1.00 94.94 284 THR A C 1
ATOM 2202 O O . THR A 1 284 ? 9.961 -4.495 -1.603 1.00 94.94 284 THR A O 1
ATOM 2205 N N . ALA A 1 285 ? 7.975 -3.477 -1.482 1.00 95.56 285 ALA A N 1
ATOM 2206 C CA . ALA A 1 285 ? 7.552 -3.875 -2.824 1.00 95.56 285 ALA A CA 1
ATOM 2207 C C . ALA A 1 285 ? 8.477 -3.301 -3.913 1.00 95.56 285 ALA A C 1
ATOM 2209 O O . ALA A 1 285 ? 8.913 -4.047 -4.790 1.00 95.56 285 ALA A O 1
ATOM 2210 N N . LEU A 1 286 ? 8.848 -2.019 -3.829 1.00 96.62 286 LEU A N 1
ATOM 2211 C CA . LEU A 1 286 ? 9.788 -1.391 -4.768 1.00 96.62 286 LEU A CA 1
ATOM 2212 C C . LEU A 1 286 ? 11.200 -1.978 -4.671 1.00 96.62 286 LEU A C 1
ATOM 2214 O O . LEU A 1 286 ? 11.818 -2.258 -5.702 1.00 96.62 286 LEU A O 1
ATOM 2218 N N . LEU A 1 287 ? 11.690 -2.211 -3.450 1.00 96.75 287 LEU A N 1
ATOM 2219 C CA . LEU A 1 287 ? 12.988 -2.853 -3.212 1.00 96.75 287 LEU A CA 1
ATOM 2220 C C . LEU A 1 287 ? 13.020 -4.281 -3.768 1.00 96.75 287 LEU A C 1
ATOM 2222 O O . LEU A 1 287 ? 13.994 -4.699 -4.390 1.00 96.75 287 LEU A O 1
ATOM 2226 N N . ASN A 1 288 ? 11.924 -5.021 -3.603 1.00 96.81 288 ASN A N 1
ATOM 2227 C CA . ASN A 1 288 ? 11.776 -6.361 -4.154 1.00 96.81 288 ASN A CA 1
ATOM 2228 C C . ASN A 1 288 ? 11.795 -6.373 -5.679 1.00 96.81 288 ASN A C 1
ATOM 2230 O O . ASN A 1 288 ? 12.388 -7.281 -6.257 1.00 96.81 288 ASN A O 1
ATOM 2234 N N . VAL A 1 289 ? 11.155 -5.396 -6.325 1.00 96.94 289 VAL A N 1
ATOM 2235 C CA . VAL A 1 289 ? 11.194 -5.256 -7.785 1.00 96.94 289 VAL A CA 1
ATOM 2236 C C . VAL A 1 289 ? 12.620 -4.957 -8.241 1.00 96.94 289 VAL A C 1
ATOM 2238 O O . VAL A 1 289 ? 13.121 -5.661 -9.113 1.00 96.94 289 VAL A O 1
ATOM 2241 N N . MET A 1 290 ? 13.318 -4.019 -7.597 1.00 96.31 290 MET A N 1
ATOM 2242 C CA . MET A 1 290 ? 14.715 -3.715 -7.924 1.00 96.31 290 MET A CA 1
ATOM 2243 C C . MET A 1 290 ? 15.595 -4.961 -7.800 1.00 96.31 290 MET A C 1
ATOM 2245 O O . MET A 1 290 ? 16.327 -5.296 -8.726 1.00 96.31 290 MET A O 1
ATOM 2249 N N . ALA A 1 291 ? 15.455 -5.699 -6.697 1.00 96.88 291 ALA A N 1
ATOM 2250 C CA . ALA A 1 291 ? 16.216 -6.914 -6.455 1.00 96.88 291 ALA A CA 1
ATOM 2251 C C . ALA A 1 291 ? 15.881 -8.046 -7.442 1.00 96.88 291 ALA A C 1
ATOM 2253 O O . ALA A 1 291 ? 16.759 -8.796 -7.854 1.00 96.88 291 ALA A O 1
ATOM 2254 N N . LEU A 1 292 ? 14.613 -8.171 -7.846 1.00 96.69 292 LEU A N 1
ATOM 2255 C CA . LEU A 1 292 ? 14.170 -9.191 -8.798 1.00 96.69 292 LEU A CA 1
ATOM 2256 C C . LEU A 1 292 ? 14.752 -8.979 -10.201 1.00 96.69 292 LEU A C 1
ATOM 2258 O O . LEU A 1 292 ? 15.041 -9.958 -10.886 1.00 96.69 292 LEU A O 1
ATOM 2262 N N . PHE A 1 293 ? 14.884 -7.723 -10.632 1.00 96.75 293 PHE A N 1
ATOM 2263 C CA . PHE A 1 293 ? 15.366 -7.366 -11.969 1.00 96.75 293 PHE A CA 1
ATOM 2264 C C . PHE A 1 293 ? 16.848 -6.975 -12.005 1.00 96.75 293 PHE A C 1
ATOM 2266 O O . PHE A 1 293 ? 17.354 -6.636 -13.073 1.00 96.75 293 PHE A O 1
ATOM 2273 N N . ALA A 1 294 ? 17.546 -7.021 -10.871 1.00 95.38 294 ALA A N 1
ATOM 2274 C CA . ALA A 1 294 ? 18.966 -6.720 -10.805 1.00 95.38 294 ALA A CA 1
ATOM 2275 C C . ALA A 1 294 ? 19.812 -7.769 -11.572 1.00 95.38 294 ALA A C 1
ATOM 2277 O O . ALA A 1 294 ? 19.554 -8.970 -11.449 1.00 95.38 294 ALA A O 1
ATOM 2278 N N . PRO A 1 295 ? 20.852 -7.351 -12.321 1.00 95.44 295 PRO A N 1
ATOM 2279 C CA . PRO A 1 295 ? 21.262 -5.964 -12.535 1.00 95.44 295 PRO A CA 1
ATOM 2280 C C . PRO A 1 295 ? 20.309 -5.219 -13.482 1.00 95.44 295 PRO A C 1
ATOM 2282 O O . PRO A 1 295 ? 20.071 -5.651 -14.611 1.00 95.44 295 PRO A O 1
ATOM 2285 N N . VAL A 1 296 ? 19.810 -4.058 -13.047 1.00 93.56 296 VAL A N 1
ATOM 2286 C CA . VAL A 1 296 ? 19.041 -3.168 -13.926 1.00 93.56 296 VAL A CA 1
ATOM 2287 C C . VAL A 1 296 ? 19.988 -2.367 -14.830 1.00 93.56 296 VAL A C 1
ATOM 22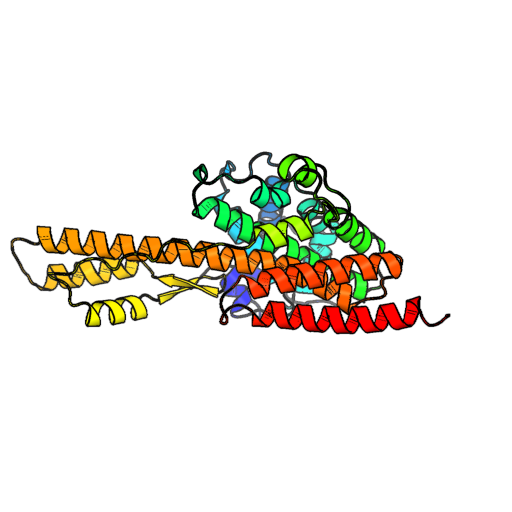89 O O . VAL A 1 296 ? 21.067 -1.983 -14.383 1.00 93.56 296 VAL A O 1
ATOM 2292 N N . PRO A 1 297 ? 19.624 -2.083 -16.095 1.00 91.62 297 PRO A N 1
ATOM 2293 C CA . PRO A 1 297 ? 20.550 -1.481 -17.060 1.00 91.62 297 PRO A CA 1
ATOM 2294 C C . PRO A 1 297 ? 20.745 0.034 -16.899 1.00 91.62 297 PRO A C 1
ATOM 2296 O O . PRO A 1 297 ? 21.612 0.605 -17.553 1.00 91.62 297 PRO A O 1
ATOM 2299 N N . PHE A 1 298 ? 19.929 0.696 -16.076 1.00 94.00 298 PHE A N 1
ATOM 2300 C CA . PHE A 1 298 ? 19.930 2.155 -15.908 1.00 94.00 298 PHE A CA 1
ATOM 2301 C C . PHE A 1 298 ? 20.668 2.643 -14.654 1.00 94.00 298 PHE A C 1
ATOM 2303 O O . PHE A 1 298 ? 20.848 3.844 -14.497 1.00 94.00 298 PHE A O 1
ATOM 2310 N N . PHE A 1 299 ? 21.152 1.739 -13.799 1.00 94.31 299 PHE A N 1
ATOM 2311 C CA . PHE A 1 299 ? 22.077 2.068 -12.712 1.00 94.31 299 PHE A CA 1
ATOM 2312 C C . PHE A 1 299 ? 23.350 1.239 -12.842 1.00 94.31 299 PHE A C 1
ATOM 2314 O O . PHE A 1 299 ? 23.303 0.092 -13.286 1.00 94.31 299 PHE A O 1
ATOM 2321 N N . SER A 1 300 ? 24.492 1.784 -12.417 1.00 94.69 300 SER A N 1
ATOM 2322 C CA . SER A 1 300 ? 25.713 0.981 -12.310 1.00 94.69 300 SER A CA 1
ATOM 2323 C C . SER A 1 300 ? 25.541 -0.114 -11.253 1.00 94.69 300 SER A C 1
ATOM 2325 O O . SER A 1 300 ? 24.738 0.022 -10.328 1.00 94.69 300 SER A O 1
ATOM 2327 N N . ILE A 1 301 ? 26.295 -1.206 -11.381 1.00 94.69 301 ILE A N 1
ATOM 2328 C CA . ILE A 1 301 ? 26.261 -2.296 -10.397 1.00 94.69 301 ILE A CA 1
ATOM 2329 C C . ILE A 1 301 ? 26.684 -1.778 -9.015 1.00 94.69 301 ILE A C 1
ATOM 2331 O O . ILE A 1 301 ? 26.035 -2.116 -8.031 1.00 94.69 301 ILE A O 1
ATOM 2335 N N . ALA A 1 302 ? 27.689 -0.897 -8.949 1.00 93.88 302 ALA A N 1
ATOM 2336 C CA . ALA A 1 302 ? 28.106 -0.233 -7.715 1.00 93.88 302 ALA A CA 1
ATOM 2337 C C . ALA A 1 302 ? 26.953 0.521 -7.021 1.00 93.88 302 ALA A C 1
ATOM 2339 O O . ALA A 1 302 ? 26.681 0.269 -5.853 1.00 93.88 302 ALA A O 1
ATOM 2340 N N . ILE A 1 303 ? 26.199 1.358 -7.749 1.00 92.62 303 ILE A N 1
ATOM 2341 C CA . ILE A 1 303 ? 25.049 2.085 -7.174 1.00 92.62 303 ILE A CA 1
ATOM 2342 C C . ILE A 1 303 ? 23.970 1.109 -6.691 1.00 92.62 303 ILE A C 1
ATOM 2344 O O . ILE A 1 303 ? 23.386 1.297 -5.627 1.00 92.62 303 ILE A O 1
ATOM 2348 N N . GLN A 1 304 ? 23.696 0.052 -7.462 1.00 94.50 304 GLN A N 1
ATOM 2349 C CA . GLN A 1 304 ? 22.729 -0.970 -7.055 1.00 94.50 304 GLN A CA 1
ATOM 2350 C C . GLN A 1 304 ? 23.183 -1.695 -5.781 1.00 94.50 304 GLN A C 1
ATOM 2352 O O . GLN A 1 304 ? 22.358 -1.965 -4.914 1.00 94.50 304 GLN A O 1
ATOM 2357 N N . LEU A 1 305 ? 24.477 -1.993 -5.644 1.00 94.81 305 LEU A N 1
ATOM 2358 C CA . LEU A 1 305 ? 25.035 -2.595 -4.435 1.00 94.81 305 LEU A CA 1
ATOM 2359 C C . LEU A 1 305 ? 24.860 -1.691 -3.217 1.00 94.81 305 LEU A C 1
ATOM 2361 O O . LEU A 1 305 ? 24.382 -2.181 -2.194 1.00 94.81 305 LEU A O 1
ATOM 2365 N N . ASP A 1 306 ? 25.180 -0.404 -3.340 1.00 92.75 306 ASP A N 1
ATOM 2366 C CA . ASP A 1 306 ? 25.039 0.566 -2.251 1.00 92.75 306 ASP A CA 1
ATOM 2367 C C . ASP A 1 306 ? 23.572 0.669 -1.807 1.00 92.75 306 ASP A C 1
ATOM 2369 O O . ASP A 1 306 ? 23.247 0.409 -0.650 1.00 92.75 306 ASP A O 1
ATOM 2373 N N . VAL A 1 307 ? 22.653 0.901 -2.754 1.00 93.56 307 VAL A N 1
ATOM 2374 C CA . VAL A 1 307 ? 21.211 1.023 -2.476 1.00 93.56 307 VAL A CA 1
ATOM 2375 C C . VAL A 1 307 ? 20.644 -0.236 -1.819 1.00 93.56 307 VAL A C 1
ATOM 2377 O O . VAL A 1 307 ? 19.913 -0.144 -0.833 1.00 93.56 307 VAL A O 1
ATOM 2380 N N . LEU A 1 308 ? 20.937 -1.428 -2.352 1.00 95.38 308 LEU A N 1
ATOM 2381 C CA . LEU A 1 308 ? 20.387 -2.666 -1.791 1.00 95.38 308 LEU A CA 1
ATOM 2382 C C . LEU A 1 308 ? 20.996 -2.991 -0.419 1.00 95.38 308 LEU A C 1
ATOM 2384 O O . LEU A 1 308 ? 20.303 -3.572 0.419 1.00 95.38 308 LEU A O 1
ATOM 2388 N N . THR A 1 309 ? 22.256 -2.618 -0.180 1.00 94.25 309 THR A N 1
ATOM 2389 C CA . THR A 1 309 ? 22.930 -2.812 1.113 1.00 94.25 309 THR A CA 1
ATOM 2390 C C . THR A 1 309 ? 22.362 -1.877 2.175 1.00 94.25 309 THR A C 1
ATOM 2392 O O . THR A 1 309 ? 21.988 -2.353 3.248 1.00 94.25 309 THR A O 1
ATOM 2395 N N . ASP A 1 310 ? 22.200 -0.592 1.859 1.00 93.19 310 ASP A N 1
ATOM 2396 C CA . ASP A 1 310 ? 21.560 0.386 2.744 1.00 93.19 310 ASP A CA 1
ATOM 2397 C C . ASP A 1 310 ? 20.125 -0.033 3.074 1.00 93.19 310 ASP A C 1
ATOM 2399 O O . ASP A 1 310 ? 19.716 -0.051 4.236 1.00 93.19 310 ASP A O 1
ATOM 2403 N N . ALA A 1 311 ? 19.369 -0.465 2.062 1.00 93.88 311 ALA A N 1
ATOM 2404 C CA . ALA A 1 311 ? 18.027 -0.993 2.260 1.00 93.88 311 ALA A CA 1
ATOM 2405 C C . ALA A 1 311 ? 18.025 -2.224 3.179 1.00 93.88 311 ALA A C 1
ATOM 2407 O O . ALA A 1 311 ? 17.188 -2.320 4.073 1.00 93.88 311 ALA A O 1
ATOM 2408 N N . ALA A 1 312 ? 18.959 -3.164 3.000 1.00 94.19 312 ALA A N 1
ATOM 2409 C CA . ALA A 1 312 ? 19.072 -4.329 3.872 1.00 94.19 312 ALA A CA 1
ATOM 2410 C C . ALA A 1 312 ? 19.377 -3.929 5.324 1.00 94.19 312 ALA A C 1
ATOM 2412 O O . ALA A 1 312 ? 18.773 -4.489 6.238 1.00 94.19 312 ALA A O 1
ATOM 2413 N N . PHE A 1 313 ? 20.253 -2.943 5.540 1.00 91.50 313 PHE A N 1
ATOM 2414 C CA . PHE A 1 313 ? 20.558 -2.424 6.872 1.00 91.50 313 PHE A CA 1
ATOM 2415 C C . PHE A 1 313 ? 19.323 -1.805 7.540 1.00 91.50 313 PHE A C 1
ATOM 2417 O O . PHE A 1 313 ? 18.986 -2.178 8.662 1.00 91.50 313 PHE A O 1
ATOM 2424 N N . LEU A 1 314 ? 18.586 -0.951 6.822 1.00 89.62 314 LEU A N 1
ATOM 2425 C CA . LEU A 1 314 ? 17.355 -0.338 7.330 1.00 89.62 314 LEU A CA 1
ATOM 2426 C C . LEU A 1 314 ? 16.282 -1.376 7.674 1.00 89.62 314 LEU A C 1
ATOM 2428 O O . LEU A 1 314 ? 15.594 -1.247 8.683 1.00 89.62 314 LEU A O 1
ATOM 2432 N N . LEU A 1 315 ? 16.139 -2.433 6.867 1.00 90.31 315 LEU A N 1
ATOM 2433 C CA . LEU A 1 315 ? 15.193 -3.509 7.173 1.00 90.31 315 LEU A CA 1
ATOM 2434 C C . LEU A 1 315 ? 15.628 -4.323 8.399 1.00 90.31 315 LEU A C 1
ATOM 2436 O O . LEU A 1 315 ? 14.766 -4.762 9.156 1.00 90.31 315 LEU A O 1
ATOM 2440 N N . VAL A 1 316 ? 16.932 -4.520 8.621 1.00 89.62 316 VAL A N 1
ATOM 2441 C CA . VAL A 1 316 ? 17.443 -5.159 9.847 1.00 89.62 316 VAL A CA 1
ATOM 2442 C C . VAL A 1 316 ? 17.142 -4.297 11.069 1.00 89.62 316 VAL A C 1
ATOM 2444 O O . VAL A 1 316 ? 16.684 -4.832 12.078 1.00 89.62 316 VAL A O 1
ATOM 2447 N N . GLU A 1 317 ? 17.360 -2.986 10.984 1.00 86.38 317 GLU A N 1
ATOM 2448 C CA . GLU A 1 317 ? 17.042 -2.044 12.061 1.00 86.38 317 GLU A CA 1
ATOM 2449 C C . GLU A 1 317 ? 15.540 -2.060 12.380 1.00 86.38 317 GLU A C 1
ATOM 2451 O O . GLU A 1 317 ? 15.155 -2.260 13.533 1.00 86.38 317 GLU A O 1
ATOM 2456 N N . TYR A 1 318 ? 14.695 -1.990 11.347 1.00 84.88 318 TYR A N 1
ATOM 2457 C CA . TYR A 1 318 ? 13.241 -2.074 11.478 1.00 84.88 318 TYR A CA 1
ATOM 2458 C C . TYR A 1 318 ? 12.792 -3.369 12.177 1.00 84.88 318 TYR A C 1
ATOM 2460 O O . TYR A 1 318 ? 12.056 -3.333 13.160 1.00 84.88 318 TYR A O 1
ATOM 2468 N N . VAL A 1 319 ? 13.277 -4.526 11.716 1.00 85.19 319 VAL A N 1
ATOM 2469 C CA . VAL A 1 319 ? 12.965 -5.845 12.302 1.00 85.19 319 VAL A CA 1
ATOM 2470 C C . VAL A 1 319 ? 13.484 -5.950 13.739 1.00 85.19 319 VAL A C 1
ATOM 2472 O O . VAL A 1 319 ? 12.820 -6.529 14.594 1.00 85.19 319 VAL A O 1
ATOM 2475 N N . SER A 1 320 ? 14.642 -5.364 14.041 1.00 83.00 320 SER A N 1
ATOM 2476 C CA . SER A 1 320 ? 15.202 -5.381 15.398 1.00 83.00 320 SER A CA 1
ATOM 2477 C C . SER A 1 320 ? 14.378 -4.545 16.383 1.00 83.00 320 SER A C 1
ATOM 2479 O O . SER A 1 320 ? 14.361 -4.856 17.572 1.00 83.00 320 SER A O 1
ATOM 2481 N N . GLY A 1 321 ? 13.696 -3.503 15.896 1.00 75.12 321 GLY A N 1
ATOM 2482 C CA . GLY A 1 321 ? 12.837 -2.625 16.692 1.00 75.12 321 GLY A CA 1
ATOM 2483 C C . GLY A 1 321 ? 11.369 -3.057 16.787 1.00 75.12 321 GLY A C 1
ATOM 2484 O O . GLY A 1 321 ? 10.628 -2.488 17.588 1.00 75.12 321 GLY A O 1
ATOM 2485 N N . CYS A 1 322 ? 10.914 -4.026 15.989 1.00 68.81 322 CYS A N 1
ATOM 2486 C CA . CYS A 1 322 ? 9.521 -4.490 15.972 1.00 68.81 322 CYS A CA 1
ATOM 2487 C C . CYS A 1 322 ? 9.351 -5.842 16.700 1.00 68.81 322 CYS A C 1
ATOM 2489 O O . CYS A 1 322 ? 10.273 -6.652 16.775 1.00 68.81 322 CYS A O 1
ATOM 2491 N N . GLY A 1 323 ? 8.151 -6.117 17.226 1.00 61.91 323 GLY A N 1
ATOM 2492 C CA . GLY A 1 323 ? 7.814 -7.413 17.833 1.00 61.91 323 GLY A CA 1
ATOM 2493 C C . GLY A 1 323 ? 7.754 -8.568 16.816 1.00 61.91 323 GLY A C 1
ATOM 2494 O O . GLY A 1 323 ? 7.593 -8.349 15.616 1.00 61.91 323 GLY A O 1
ATOM 2495 N N . ALA A 1 324 ? 7.864 -9.812 17.300 1.00 56.03 324 ALA A N 1
ATOM 2496 C CA . ALA A 1 324 ? 8.069 -11.019 16.482 1.00 56.03 324 ALA A CA 1
ATOM 2497 C C . ALA A 1 324 ? 6.936 -11.369 15.488 1.00 56.03 324 ALA A C 1
ATOM 2499 O O . ALA A 1 324 ? 7.192 -12.061 14.503 1.00 56.03 324 ALA A O 1
ATOM 2500 N N . ASP A 1 325 ? 5.705 -10.901 15.717 1.00 56.88 325 ASP A N 1
ATOM 2501 C CA . ASP A 1 325 ? 4.521 -11.342 14.960 1.00 56.88 325 ASP A CA 1
ATOM 2502 C C . ASP A 1 325 ? 4.321 -10.623 13.609 1.00 56.88 325 ASP A C 1
ATOM 2504 O O . ASP A 1 325 ? 3.476 -11.025 12.812 1.00 56.88 325 ASP A O 1
ATOM 2508 N N . GLU A 1 326 ? 5.128 -9.603 13.300 1.00 57.09 326 GLU A N 1
ATOM 2509 C CA . GLU A 1 326 ? 4.805 -8.617 12.253 1.00 57.09 326 GLU A CA 1
ATOM 2510 C C . GLU A 1 326 ? 5.703 -8.652 11.004 1.00 57.09 326 GLU A C 1
ATOM 2512 O O . GLU A 1 326 ? 5.599 -7.821 10.105 1.00 57.09 326 GLU A O 1
ATOM 2517 N N . GLN A 1 327 ? 6.643 -9.596 10.936 1.00 68.38 327 GLN A N 1
ATOM 2518 C CA . GLN A 1 327 ? 7.874 -9.372 10.163 1.00 68.38 327 GLN A CA 1
ATOM 2519 C C . GLN A 1 327 ? 8.070 -10.285 8.953 1.00 68.38 327 GLN A C 1
ATOM 2521 O O . GLN A 1 327 ? 9.076 -10.175 8.252 1.00 68.38 327 GLN A O 1
ATOM 2526 N N . VAL A 1 328 ? 7.134 -11.190 8.658 1.00 70.81 328 VAL A N 1
ATOM 2527 C CA . VAL A 1 328 ? 7.353 -12.242 7.645 1.00 70.81 328 VAL A CA 1
ATOM 2528 C C . VAL A 1 328 ? 7.638 -11.656 6.253 1.00 70.81 328 VAL A C 1
ATOM 2530 O O . VAL A 1 328 ? 8.559 -12.111 5.568 1.00 70.81 328 VAL A O 1
ATOM 2533 N N . ALA A 1 329 ? 6.904 -10.618 5.841 1.00 76.12 329 ALA A N 1
ATOM 2534 C CA . ALA A 1 329 ? 7.097 -9.972 4.539 1.00 76.12 329 ALA A CA 1
ATOM 2535 C C . ALA A 1 329 ? 8.426 -9.194 4.452 1.00 76.12 329 ALA A C 1
ATOM 2537 O O . ALA A 1 329 ? 9.123 -9.251 3.431 1.00 76.12 329 ALA A O 1
ATOM 2538 N N . VAL A 1 330 ? 8.817 -8.522 5.540 1.00 87.25 330 VAL A N 1
ATOM 2539 C CA . VAL A 1 330 ? 10.084 -7.784 5.636 1.00 87.25 330 VAL A CA 1
ATOM 2540 C C . VAL A 1 330 ? 11.272 -8.745 5.606 1.00 87.25 330 VAL A C 1
ATOM 2542 O O . VAL A 1 330 ? 12.183 -8.569 4.799 1.00 87.25 330 VAL A O 1
ATOM 2545 N N . CYS A 1 331 ? 11.224 -9.828 6.384 1.00 88.69 331 CYS A N 1
ATOM 2546 C CA . CYS A 1 331 ? 12.236 -10.885 6.374 1.00 88.69 331 CYS A CA 1
ATOM 2547 C C . CYS A 1 331 ? 12.372 -11.544 4.991 1.00 88.69 331 CYS A C 1
ATOM 2549 O O . CYS A 1 331 ? 13.485 -11.802 4.525 1.00 88.69 331 CYS A O 1
ATOM 2551 N N . GLY A 1 332 ? 11.252 -11.781 4.299 1.00 90.62 332 GLY A N 1
ATOM 2552 C CA . GLY A 1 332 ? 11.254 -12.284 2.924 1.00 90.62 332 GLY A CA 1
ATOM 2553 C C . GLY A 1 332 ? 11.942 -11.330 1.941 1.00 90.62 332 GLY A C 1
ATOM 2554 O O . GLY A 1 332 ? 12.689 -11.775 1.065 1.00 90.62 332 GLY A O 1
ATOM 2555 N N . THR A 1 333 ? 11.735 -10.023 2.118 1.00 93.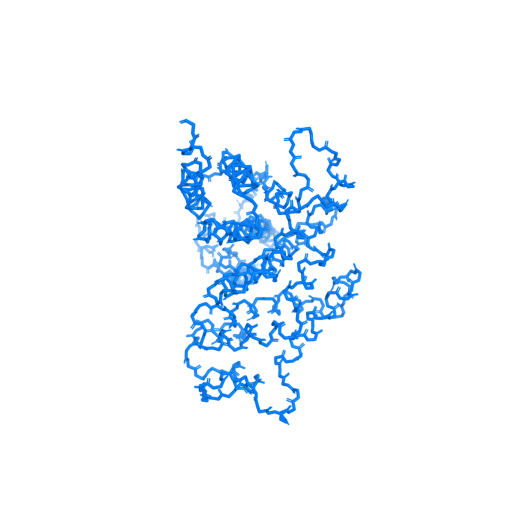69 333 THR A N 1
ATOM 2556 C CA . THR A 1 333 ? 12.410 -8.969 1.346 1.00 93.69 333 THR A CA 1
ATOM 2557 C C . THR A 1 333 ? 13.905 -8.960 1.639 1.00 93.69 333 THR A C 1
ATOM 2559 O O . THR A 1 333 ? 14.698 -9.077 0.709 1.00 93.69 333 THR A O 1
ATOM 2562 N N . LEU A 1 334 ? 14.298 -8.936 2.915 1.00 94.50 334 LEU A N 1
ATOM 2563 C CA . LEU A 1 334 ? 15.696 -8.955 3.346 1.00 94.50 334 LEU A CA 1
ATOM 2564 C C . LEU A 1 334 ? 16.460 -10.146 2.751 1.00 94.50 334 LEU A C 1
ATOM 2566 O O . LEU A 1 334 ? 17.527 -9.974 2.166 1.00 94.50 334 LEU A O 1
ATOM 2570 N N . LEU A 1 335 ? 15.878 -11.349 2.799 1.00 94.50 335 LEU A N 1
ATOM 2571 C CA . LEU A 1 335 ? 16.478 -12.539 2.193 1.00 94.50 335 LEU A CA 1
ATOM 2572 C C . LEU A 1 335 ? 16.704 -12.374 0.681 1.00 94.50 335 LEU A C 1
ATOM 2574 O O . LEU A 1 335 ? 17.725 -12.822 0.151 1.00 94.50 335 LEU A O 1
ATOM 2578 N N . ARG A 1 336 ? 15.748 -11.762 -0.030 1.00 95.81 336 ARG A N 1
ATOM 2579 C CA . ARG A 1 336 ? 15.867 -11.485 -1.468 1.00 95.81 336 ARG A CA 1
ATOM 2580 C C . ARG A 1 336 ? 16.961 -10.455 -1.739 1.00 95.81 336 ARG A C 1
ATOM 2582 O O . ARG A 1 336 ? 17.752 -10.672 -2.659 1.00 95.81 336 ARG A O 1
ATOM 2589 N N . LEU A 1 337 ? 17.043 -9.399 -0.929 1.00 97.06 337 LEU A N 1
ATOM 2590 C CA . LEU A 1 337 ? 18.100 -8.394 -1.029 1.00 97.06 337 LEU A CA 1
ATOM 2591 C C . LEU A 1 337 ? 19.473 -9.039 -0.849 1.00 97.06 337 LEU A C 1
ATOM 2593 O O . LEU A 1 337 ? 20.295 -8.940 -1.752 1.00 97.06 337 LEU A O 1
ATOM 2597 N N . CYS A 1 338 ? 19.692 -9.803 0.226 1.00 96.62 338 CYS A N 1
ATOM 2598 C CA . CYS A 1 338 ? 20.973 -10.469 0.478 1.00 96.62 338 CYS A CA 1
ATOM 2599 C C . CYS A 1 338 ? 21.407 -11.372 -0.686 1.00 96.62 338 CYS A C 1
ATOM 2601 O O . CYS A 1 338 ? 22.551 -11.302 -1.130 1.00 96.62 338 CYS A O 1
ATOM 2603 N N . LYS A 1 339 ? 20.495 -12.193 -1.229 1.00 96.50 339 LYS A N 1
ATOM 2604 C CA . LYS A 1 339 ? 20.792 -13.044 -2.397 1.00 96.50 339 LYS A CA 1
ATOM 2605 C C . LYS A 1 339 ? 21.227 -12.223 -3.609 1.00 96.50 339 LYS A C 1
ATOM 2607 O O . LYS A 1 339 ? 22.162 -12.607 -4.308 1.00 96.50 339 LYS A O 1
ATOM 2612 N N . THR A 1 340 ? 20.542 -11.111 -3.842 1.00 97.19 340 THR A N 1
ATOM 2613 C CA . THR A 1 340 ? 20.802 -10.228 -4.979 1.00 97.19 340 THR A CA 1
ATOM 2614 C C . THR A 1 340 ? 22.122 -9.486 -4.812 1.00 97.19 340 THR A C 1
ATOM 2616 O O . THR A 1 340 ? 22.930 -9.486 -5.734 1.00 97.19 340 THR A O 1
ATOM 2619 N N . ILE A 1 341 ? 22.395 -8.951 -3.619 1.00 97.38 341 ILE A N 1
ATOM 2620 C CA . ILE A 1 341 ? 23.669 -8.312 -3.263 1.00 97.38 341 ILE A CA 1
ATOM 2621 C C . ILE A 1 341 ? 24.826 -9.281 -3.509 1.00 97.38 341 ILE A C 1
ATOM 2623 O O . ILE A 1 341 ? 25.785 -8.922 -4.180 1.00 97.38 341 ILE A O 1
ATOM 2627 N N . CYS A 1 342 ? 24.727 -10.537 -3.056 1.00 95.94 342 CYS A N 1
ATOM 2628 C CA . CYS A 1 342 ? 25.769 -11.534 -3.315 1.00 95.94 342 CYS A CA 1
ATOM 2629 C C . CYS A 1 342 ? 25.986 -11.793 -4.817 1.00 95.94 342 CYS A C 1
ATOM 2631 O O . CYS A 1 342 ? 27.125 -11.980 -5.246 1.00 95.94 342 CYS A O 1
ATOM 2633 N N . ALA A 1 343 ? 24.915 -11.819 -5.617 1.00 95.50 343 ALA A N 1
ATOM 2634 C CA . ALA A 1 343 ? 25.009 -12.015 -7.063 1.00 95.50 343 ALA A CA 1
ATOM 2635 C C . ALA A 1 343 ? 25.666 -10.815 -7.766 1.00 95.50 343 ALA A C 1
ATOM 2637 O O . ALA A 1 343 ? 26.572 -11.010 -8.576 1.00 95.50 343 ALA A O 1
ATOM 2638 N N . LEU A 1 344 ? 25.261 -9.593 -7.411 1.00 95.38 344 LEU A N 1
ATOM 2639 C CA . LEU A 1 344 ? 25.833 -8.352 -7.934 1.00 95.38 344 LEU A CA 1
ATOM 2640 C C . LEU A 1 344 ? 27.295 -8.176 -7.515 1.00 95.38 344 LEU A C 1
ATOM 2642 O O . LEU A 1 344 ? 28.132 -7.865 -8.353 1.00 95.38 344 LEU A O 1
ATOM 2646 N N . ALA A 1 345 ? 27.630 -8.454 -6.253 1.00 94.25 345 ALA A N 1
ATOM 2647 C CA . ALA A 1 345 ? 28.993 -8.353 -5.738 1.00 94.25 345 ALA A CA 1
ATOM 2648 C C . ALA A 1 345 ? 29.920 -9.351 -6.434 1.00 94.25 345 ALA A C 1
ATOM 2650 O O . ALA A 1 345 ? 31.052 -9.020 -6.775 1.00 94.25 345 ALA A O 1
ATOM 2651 N N . LYS A 1 346 ? 29.431 -10.569 -6.710 1.00 92.69 346 LYS A N 1
ATOM 2652 C CA . LYS A 1 346 ? 30.180 -11.525 -7.525 1.00 92.69 346 LYS A CA 1
ATOM 2653 C C . LYS A 1 346 ? 30.460 -10.955 -8.911 1.00 92.69 346 LYS A C 1
ATOM 2655 O O . LYS A 1 346 ? 31.557 -11.151 -9.399 1.00 92.69 346 LYS A O 1
ATOM 2660 N N . GLN A 1 347 ? 29.499 -10.291 -9.545 1.00 90.69 347 GLN A N 1
ATOM 2661 C CA . GLN A 1 347 ? 29.701 -9.703 -10.866 1.00 90.69 347 GLN A CA 1
ATOM 2662 C C . GLN A 1 347 ? 30.700 -8.536 -10.820 1.00 90.69 347 GLN A C 1
ATOM 2664 O O . GLN A 1 347 ? 31.666 -8.558 -11.574 1.00 90.69 347 GLN A O 1
ATOM 2669 N N . GLU A 1 348 ? 30.521 -7.588 -9.898 1.00 90.75 348 GLU A N 1
ATOM 2670 C CA . GLU A 1 348 ? 31.368 -6.393 -9.758 1.00 90.75 348 GLU A CA 1
ATOM 2671 C C . GLU A 1 348 ? 32.820 -6.728 -9.403 1.00 90.75 348 GLU A C 1
ATOM 2673 O O . GLU A 1 348 ? 33.754 -6.161 -9.962 1.00 90.75 348 GLU A O 1
ATOM 2678 N N . TYR A 1 349 ? 33.021 -7.683 -8.492 1.00 87.94 349 TYR A N 1
ATOM 2679 C CA . TYR A 1 349 ? 34.343 -8.031 -7.967 1.00 87.94 349 TYR A CA 1
ATOM 2680 C C . TYR A 1 349 ? 34.933 -9.306 -8.589 1.00 87.94 349 TYR A C 1
ATOM 2682 O O . TYR A 1 349 ? 35.944 -9.807 -8.102 1.00 87.94 349 TYR A O 1
ATOM 2690 N N . SER A 1 350 ? 34.327 -9.857 -9.651 1.00 72.44 350 SER A N 1
ATOM 2691 C CA . SER A 1 350 ? 34.844 -11.069 -10.322 1.00 72.44 350 SER A CA 1
ATOM 2692 C C . SER A 1 350 ? 36.116 -10.857 -11.150 1.00 72.44 350 SER A C 1
ATOM 2694 O O . SER A 1 350 ? 36.700 -11.845 -11.592 1.00 72.44 350 SER A O 1
ATOM 2696 N N . GLU A 1 351 ? 36.573 -9.613 -11.323 1.00 53.12 351 GLU A N 1
ATOM 2697 C CA . GLU A 1 351 ? 37.804 -9.267 -12.055 1.00 53.12 351 GLU A CA 1
ATOM 2698 C C . GLU A 1 351 ? 38.954 -8.755 -11.155 1.00 53.12 351 GLU A C 1
ATOM 2700 O O . GLU A 1 351 ? 39.817 -8.012 -11.626 1.00 53.12 351 GLU A O 1
ATOM 2705 N N . VAL A 1 352 ? 39.006 -9.169 -9.878 1.00 47.38 352 VAL A N 1
ATOM 2706 C CA . VAL A 1 352 ? 40.197 -9.003 -9.009 1.00 47.38 352 VAL A CA 1
ATOM 2707 C C . VAL A 1 352 ? 40.966 -10.309 -8.853 1.00 47.38 352 VAL A C 1
ATOM 2709 O O . VAL A 1 352 ? 40.329 -11.338 -8.528 1.00 47.38 352 VAL A O 1
#

Secondary structure (DSSP, 8-state):
--HHHHHHH-SSS--HHHHHHT--SS--TT--SS-TTPPP-HHHHHHHHHHHHHH-SSGGGSTTGGGHHHHHHHHHHHTSTT-TTHHHHHHHHHHTTHHHHHHTSGGGGHHHH--GGG-HHHHHHHHHHHHHHHHHHHHHHHHHHHTT--HHHHHHHHHHHSB-HHHHHHH---TTS--BHHHHHHHTT--------PPP--SSS-HHHHHHHHHHTEEE-TTS-EEE-HHHHHHHHHHHHHHT--S--HHHHHHHHHHHHHHHHHHHHHHHHHHHHHHHHHHHHHHHHHHHHPSPTTS-HHHHHHHHHHHHHHHHHHHHHS-GGG-HHHHHHHHHHHHHHHHHHHHHTTT-

Radius of gyration: 23.47 Å; chains: 1; bounding box: 75×35×67 Å

Foldseek 3Di:
DDLLVQCVVPQPDDTPNLVQQQADPDCPPVLARHDPPDDHGPLNVLVVLLVVCLVDPDLCPDPVSVCVLVSLSSLCSCLDPSHPSNVNSLVVCVVVVSLLSLLLRCLLLVLLVDDVVVDLVVNLSSLLSNLSSLLSLLSNLLVCVVVVHAPSVLSSCCSFQAADPSQCVRVNDDVPDGSGSLLSLLLSLDDDPPDDLDDQDDDPDDPVVLVVLQVVQWDQPPLSQIAGPLVVSLVVLVVVLVVVVDPDCPVSVVSSVSSSVSRVVVRSVSSSNSSSLSNNNSSLSNLLSPLVSPPRPSDDLVVSLVVLVSLLVSLVVRCVSDDDPRPPSSVVSSVSSVVSSVVSCCVVVVVD

pLDDT: mean 86.34, std 10.71, range [42.91, 97.44]

Sequence (352 aa):
MGFADSIETDPAGNNLCFLLFGFKHTIDASGQLYDIDAPPTGFHQVLSILEQFIAAADPFQLQFSALIEPAFRLLQRLVSMDCIYSPAVLRFIRSMNLVQQLVTSPFLSTPLSQSPSDGPTLLSVTRMISGSILHLAALEVSSLLKCGHFNQPHEIYSTLLEPSDAVINQEGTVEGGVNNLLFSLLRHSHVELTEEIEYPRLVHFNAHKLHAVFDTCKTTTVFNIAQYDIEYLHALLTREIVSTQAEDTTAANREMEAVLTYGTDINAQLLQRGASEQLVSGCTALLNVMALFAPVPFFSIAIQLDVLTDAAFLLVEYVSGCGADEQVAVCGTLLRLCKTICALAKQEYSEV